Protein AF-A0A0G1T488-F1 (afdb_monomer_lite)

Radius of gyration: 30.52 Å; chains: 1; bounding box: 41×67×89 Å

pLDDT: mean 87.4, std 18.14, range [39.5, 98.81]

Secondary structure (DSSP, 8-state):
-HHHHHHHHHHHHHHHHHIIIIIHHHHH---------PPPP----PPP-BPP----SS--SEEEEEE-SSSSHHHHHHHHHHHHTS---TT-EEEEEEEETTEEPPHHHHHHHH-GGGGGS-HHHHEEEEEEEEEEEETTEEEEEEEEEEPTT--HHHHHHHHHHHGGG--GGGG-SS---PBPPPEEEEETTEEEEEEEBSSTT-EEEEEEETTEEEEESSHHHHHHHHHHTT-

Sequence (235 aa):
TAILIIGAIAFIGVVGSLAYFVIFPALFGQKKGAVTEQPPANEVSTPAPAAHQSYLVTPPAAEAQVNLSDKNYPTIAIALQNEAFNQLADGQFKEIKISDASGQVPFPDYLIGVIPAATALSVSNWFENDFTALLYYDSKGVWPIYVAKLKAGVSSESVLGGFGEIEPVLELGNMYLLPPGTFSGFKDGKVGSYQTRYSVGTQSGASFNYGIVGDYFVVSTNYDALKSVLPLLGL

Organism: NCBI:txid1618655

Structure (mmCIF, N/CA/C/O backbone):
data_AF-A0A0G1T488-F1
#
_entry.id   AF-A0A0G1T488-F1
#
loop_
_atom_site.group_PDB
_atom_site.id
_atom_site.type_symbol
_atom_site.label_atom_id
_atom_site.label_alt_id
_atom_site.label_comp_id
_atom_site.label_asym_id
_atom_site.label_entity_id
_atom_site.label_seq_id
_atom_site.pdbx_PDB_ins_code
_atom_site.Cartn_x
_atom_site.Cartn_y
_atom_site.Cartn_z
_atom_site.occupancy
_atom_site.B_iso_or_equiv
_atom_site.auth_seq_id
_atom_site.auth_comp_id
_atom_site.auth_asym_id
_atom_site.auth_atom_id
_atom_site.pdbx_PDB_model_num
ATOM 1 N N . THR A 1 1 ? 17.428 50.427 69.987 1.00 55.78 1 THR A N 1
ATOM 2 C CA . THR A 1 1 ? 16.539 49.519 70.750 1.00 55.78 1 THR A CA 1
ATOM 3 C C . THR A 1 1 ? 15.691 48.604 69.866 1.00 55.78 1 THR A C 1
ATOM 5 O O . THR A 1 1 ? 15.500 47.461 70.247 1.00 55.78 1 THR A O 1
ATOM 8 N N . ALA A 1 2 ? 15.253 49.018 68.666 1.00 50.03 2 ALA A N 1
ATOM 9 C CA . ALA A 1 2 ? 14.423 48.175 67.783 1.00 50.03 2 ALA A CA 1
ATOM 10 C C . ALA A 1 2 ? 15.146 46.969 67.126 1.00 50.03 2 ALA A C 1
ATOM 12 O O . ALA A 1 2 ? 14.527 45.935 66.906 1.00 50.03 2 ALA A O 1
ATOM 13 N N . ILE A 1 3 ? 16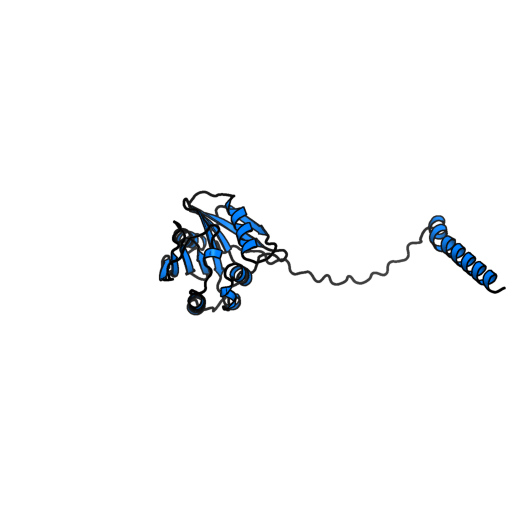.457 47.053 66.864 1.00 49.78 3 ILE A N 1
ATOM 14 C CA . ILE A 1 3 ? 17.205 45.993 66.149 1.00 49.78 3 ILE A CA 1
ATOM 15 C C . ILE A 1 3 ? 17.476 44.754 67.033 1.00 49.78 3 ILE A C 1
ATOM 17 O O . ILE A 1 3 ? 17.485 43.632 66.536 1.00 49.78 3 ILE A O 1
ATOM 21 N N . LEU A 1 4 ? 17.607 44.923 68.354 1.00 47.44 4 LEU A N 1
ATOM 22 C CA . LEU A 1 4 ? 17.841 43.808 69.288 1.00 47.44 4 LEU A CA 1
ATOM 23 C C . LEU A 1 4 ? 16.586 42.950 69.534 1.00 47.44 4 LEU A C 1
ATOM 25 O O . LEU A 1 4 ? 16.701 41.756 69.790 1.00 47.44 4 LEU A O 1
ATOM 29 N N . ILE A 1 5 ? 15.388 43.532 69.408 1.00 50.56 5 ILE A N 1
ATOM 30 C CA . ILE A 1 5 ? 14.117 42.828 69.651 1.00 50.56 5 ILE A CA 1
ATOM 31 C C . ILE A 1 5 ? 13.759 41.923 68.462 1.00 50.56 5 ILE A C 1
ATOM 33 O O . ILE A 1 5 ? 13.321 40.792 68.657 1.00 50.56 5 ILE A O 1
ATOM 37 N N . ILE A 1 6 ? 14.024 42.371 67.231 1.00 53.47 6 ILE A N 1
ATOM 38 C CA . ILE A 1 6 ? 13.776 41.576 66.017 1.00 53.47 6 ILE A CA 1
ATOM 39 C C . ILE A 1 6 ? 14.737 40.377 65.946 1.00 53.47 6 ILE A C 1
ATOM 41 O O . ILE A 1 6 ? 14.316 39.271 65.611 1.00 53.47 6 ILE A O 1
ATOM 45 N N . GLY A 1 7 ? 16.002 40.563 66.347 1.00 46.22 7 GLY A N 1
ATOM 46 C CA . GLY A 1 7 ? 16.985 39.476 66.416 1.00 46.22 7 GLY A CA 1
ATOM 47 C C . GLY A 1 7 ? 16.615 38.379 67.422 1.00 46.22 7 GLY A C 1
ATOM 48 O O . GLY A 1 7 ? 16.759 37.196 67.122 1.00 46.22 7 GLY A O 1
ATOM 49 N N . ALA A 1 8 ? 16.070 38.750 68.586 1.00 51.78 8 ALA A N 1
ATOM 50 C CA . ALA A 1 8 ? 15.644 37.786 69.602 1.00 51.78 8 ALA A CA 1
ATOM 51 C C . ALA A 1 8 ? 14.408 36.970 69.170 1.00 51.78 8 ALA A C 1
ATOM 53 O O . ALA A 1 8 ? 14.352 35.765 69.409 1.00 51.78 8 ALA A O 1
ATOM 54 N N . ILE A 1 9 ? 13.445 37.595 68.480 1.00 55.47 9 ILE A N 1
ATOM 55 C CA . ILE A 1 9 ? 12.236 36.912 67.984 1.00 55.47 9 ILE A CA 1
ATOM 56 C C . ILE A 1 9 ? 12.583 35.942 66.844 1.00 55.47 9 ILE A C 1
ATOM 58 O O . ILE A 1 9 ? 12.081 34.816 66.820 1.00 55.47 9 ILE A O 1
ATOM 62 N N . ALA A 1 10 ? 13.494 36.329 65.946 1.00 55.38 10 ALA A N 1
ATOM 63 C CA . ALA A 1 10 ? 13.967 35.452 64.877 1.00 55.38 10 ALA A CA 1
ATOM 64 C C . ALA A 1 10 ? 14.724 34.226 65.424 1.00 55.38 10 ALA A C 1
ATOM 66 O O . ALA A 1 10 ? 14.518 33.111 64.947 1.00 55.38 10 ALA A O 1
ATOM 67 N N . PHE A 1 11 ? 15.543 34.401 66.468 1.00 56.44 11 PHE A N 1
ATOM 68 C CA . PHE A 1 11 ? 16.289 33.296 67.078 1.00 56.44 11 PHE A CA 1
ATOM 69 C C . PHE A 1 11 ? 15.373 32.285 67.793 1.00 56.44 11 PHE A C 1
ATOM 71 O O . PHE A 1 11 ? 15.551 31.078 67.636 1.00 56.44 11 PHE A O 1
ATOM 78 N N . ILE A 1 12 ? 14.336 32.750 68.503 1.00 58.38 12 ILE A N 1
ATOM 79 C CA . ILE A 1 12 ? 13.353 31.868 69.161 1.00 58.38 12 ILE A CA 1
ATOM 80 C C . ILE A 1 12 ? 12.520 31.091 68.127 1.00 58.38 12 ILE A C 1
ATOM 82 O O . ILE A 1 12 ? 12.270 29.899 68.316 1.00 58.38 12 ILE A O 1
ATOM 86 N N . GLY A 1 13 ? 12.143 31.720 67.008 1.00 55.34 13 GLY A N 1
ATOM 87 C CA . GLY A 1 13 ? 11.410 31.051 65.927 1.00 55.34 13 GLY A CA 1
ATOM 88 C C . GLY A 1 13 ? 12.212 29.926 65.260 1.00 55.34 13 GLY A C 1
ATOM 89 O O . GLY A 1 13 ? 11.686 28.834 65.036 1.00 55.34 13 GLY A O 1
ATOM 90 N N . VAL A 1 14 ? 13.507 30.151 65.013 1.00 57.00 14 VAL A N 1
ATOM 91 C CA . VAL A 1 14 ? 14.387 29.143 64.397 1.00 57.00 14 VAL A CA 1
ATOM 92 C C . VAL A 1 14 ? 14.645 27.970 65.350 1.00 57.00 14 VAL A C 1
ATOM 94 O O . VAL A 1 14 ? 14.512 26.817 64.936 1.00 57.00 14 VAL A O 1
ATOM 97 N N . VAL A 1 15 ? 14.911 28.229 66.636 1.00 58.12 15 VAL A N 1
ATOM 98 C CA . VAL A 1 15 ? 15.133 27.164 67.636 1.00 58.12 15 VAL A CA 1
ATOM 99 C C . VAL A 1 15 ? 13.851 26.358 67.899 1.00 58.12 15 VAL A C 1
ATOM 101 O O . VAL A 1 15 ? 13.909 25.132 68.003 1.00 58.12 15 VAL A O 1
ATOM 104 N N . GLY A 1 16 ? 12.681 27.010 67.919 1.00 57.06 16 GLY A N 1
ATOM 105 C CA . GLY A 1 16 ? 11.388 26.331 68.052 1.00 57.06 16 GLY A CA 1
ATOM 106 C C . GLY A 1 16 ? 11.067 25.409 66.870 1.00 57.06 16 GLY A C 1
ATOM 107 O O . GLY A 1 16 ? 10.592 24.289 67.068 1.00 57.06 16 GLY A O 1
ATOM 108 N N . SER A 1 17 ? 11.381 25.840 65.644 1.00 56.91 17 SER A N 1
ATOM 109 C CA . SER A 1 17 ? 11.114 25.050 64.433 1.00 56.91 17 SER A CA 1
ATOM 110 C C . SER A 1 17 ? 11.983 23.786 64.335 1.00 56.91 17 SER A C 1
ATOM 112 O O . SER A 1 17 ? 11.465 22.708 64.040 1.00 56.91 17 SER A O 1
ATOM 114 N N . LEU A 1 18 ? 13.274 23.870 64.674 1.00 57.03 18 LEU A N 1
ATOM 115 C CA . LEU A 1 18 ? 14.179 22.712 64.684 1.00 57.03 18 LEU A CA 1
ATOM 116 C C . LEU A 1 18 ? 13.791 21.667 65.742 1.00 57.03 18 LEU A C 1
ATOM 118 O O . LEU A 1 18 ? 13.818 20.465 65.462 1.00 57.03 18 LEU A O 1
ATOM 122 N N . ALA A 1 19 ? 13.374 22.106 66.933 1.00 57.69 19 ALA A N 1
ATOM 123 C CA . ALA A 1 19 ? 12.899 21.196 67.973 1.00 57.69 19 ALA A CA 1
ATOM 124 C C . ALA A 1 19 ? 11.624 20.440 67.547 1.00 57.69 19 ALA A C 1
ATOM 126 O O . ALA A 1 19 ? 11.528 19.231 67.765 1.00 57.69 19 ALA A O 1
ATOM 127 N N . TYR A 1 20 ? 10.672 21.125 66.901 1.00 61.47 20 TYR A N 1
ATOM 128 C CA . TYR A 1 20 ? 9.387 20.539 66.507 1.00 61.47 20 TYR A CA 1
ATOM 129 C C . TYR A 1 20 ? 9.478 19.609 65.286 1.00 61.47 20 TYR A C 1
ATOM 131 O O . TYR A 1 20 ? 8.867 18.544 65.293 1.00 61.47 20 TYR A O 1
ATOM 139 N N . PHE A 1 21 ? 10.247 19.969 64.251 1.00 63.50 21 PHE A N 1
ATOM 140 C CA . PHE A 1 21 ? 10.259 19.214 62.988 1.00 63.50 21 PHE A CA 1
ATOM 141 C C . PHE A 1 21 ? 11.361 18.159 62.873 1.00 63.50 21 PHE A C 1
ATOM 143 O O . PHE A 1 21 ? 11.224 17.246 62.063 1.00 63.50 21 PHE A O 1
ATOM 150 N N . VAL A 1 22 ? 12.439 18.252 63.658 1.00 64.31 22 VAL A N 1
ATOM 151 C CA . VAL A 1 22 ? 13.581 17.326 63.536 1.00 64.31 22 VAL A CA 1
ATOM 152 C C . VAL A 1 22 ? 13.745 16.473 64.789 1.00 64.31 22 VAL A C 1
ATOM 154 O O . VAL A 1 22 ? 13.856 15.253 64.694 1.00 64.31 22 VAL A O 1
ATOM 157 N N . ILE A 1 23 ? 13.709 17.089 65.973 1.00 59.03 23 ILE A N 1
ATOM 158 C CA . ILE A 1 23 ? 13.971 16.382 67.236 1.00 59.03 23 ILE A CA 1
ATOM 159 C C . ILE A 1 23 ? 12.733 15.607 67.715 1.00 59.03 23 ILE A C 1
ATOM 161 O O . ILE A 1 23 ? 12.842 14.439 68.088 1.00 59.03 23 ILE A O 1
ATOM 165 N N . PHE A 1 24 ? 11.545 16.218 67.678 1.00 57.97 24 PHE A N 1
ATOM 166 C CA . PHE A 1 24 ? 10.313 15.581 68.158 1.00 57.97 24 PHE A CA 1
ATOM 167 C C . PHE A 1 24 ? 9.923 14.303 67.377 1.00 57.97 24 PHE A C 1
ATOM 169 O O . PHE A 1 24 ? 9.617 13.298 68.023 1.00 57.97 24 PHE A O 1
ATOM 176 N N . PRO A 1 25 ? 9.995 14.247 66.028 1.00 59.44 25 PRO A N 1
ATOM 177 C CA . PRO A 1 25 ? 9.687 13.019 65.289 1.00 59.44 25 PRO A CA 1
ATOM 178 C C . PRO A 1 25 ? 10.716 11.907 65.528 1.00 59.44 25 PRO A C 1
ATOM 180 O O . PRO A 1 25 ? 10.344 10.735 65.555 1.00 59.44 25 PRO A O 1
ATOM 183 N N . ALA A 1 26 ? 11.986 12.272 65.739 1.00 68.50 26 ALA A N 1
ATOM 184 C CA . ALA A 1 26 ? 13.076 11.331 65.977 1.00 68.50 26 ALA A CA 1
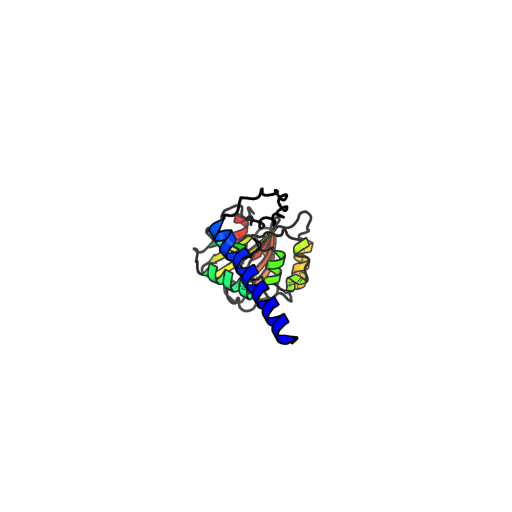ATOM 185 C C . ALA A 1 26 ? 13.028 10.687 67.376 1.00 68.50 26 ALA A C 1
ATOM 187 O O . ALA A 1 26 ? 13.439 9.539 67.524 1.00 68.50 26 ALA A O 1
ATOM 188 N N . LEU A 1 27 ? 12.509 11.394 68.390 1.00 59.72 27 LEU A N 1
ATOM 189 C CA . LEU A 1 27 ? 12.406 10.882 69.765 1.00 59.72 27 LEU A CA 1
ATOM 190 C C . LEU A 1 27 ? 11.069 10.204 70.086 1.00 59.72 27 LEU A C 1
ATOM 192 O O . LEU A 1 27 ? 11.046 9.317 70.938 1.00 59.72 27 LEU A O 1
ATOM 196 N N . PHE A 1 28 ? 9.962 10.601 69.444 1.00 65.19 28 PHE A N 1
ATOM 197 C CA . PHE A 1 28 ? 8.625 10.175 69.885 1.00 65.19 28 PHE A CA 1
ATOM 198 C C . PHE A 1 28 ? 7.855 9.265 68.929 1.00 65.19 28 PHE A C 1
ATOM 200 O O . PHE A 1 28 ? 6.846 8.714 69.361 1.00 65.19 28 PHE A O 1
ATOM 207 N N . GLY A 1 29 ? 8.328 9.037 67.697 1.00 57.41 29 GLY A N 1
ATOM 208 C CA . GLY A 1 29 ? 7.681 8.137 66.738 1.00 57.41 29 GLY A CA 1
ATOM 209 C C . GLY A 1 29 ? 6.283 8.613 66.311 1.00 57.41 29 GLY A C 1
ATOM 210 O O . GLY A 1 29 ? 5.403 8.913 67.115 1.00 57.41 29 GLY A O 1
ATOM 211 N N . GLN A 1 30 ? 6.030 8.694 65.008 1.00 54.75 30 GLN A N 1
ATOM 212 C CA . GLN A 1 30 ? 4.705 9.092 64.530 1.00 54.75 30 GLN A CA 1
ATOM 213 C C . GLN A 1 30 ? 3.683 7.988 64.848 1.00 54.75 30 GLN A C 1
ATOM 215 O O . GLN A 1 30 ? 3.734 6.895 64.282 1.00 54.75 30 GLN A O 1
ATOM 220 N N . LYS A 1 31 ? 2.736 8.265 65.755 1.00 51.91 31 LYS A N 1
ATOM 221 C CA . LYS A 1 31 ? 1.532 7.439 65.913 1.00 51.91 31 LYS A CA 1
ATOM 222 C C . LYS A 1 31 ? 0.789 7.437 64.575 1.00 51.91 31 LYS A C 1
ATOM 224 O O . LYS A 1 31 ? 0.370 8.496 64.118 1.00 51.91 31 LYS A O 1
ATOM 229 N N . LYS A 1 32 ? 0.636 6.256 63.964 1.00 46.78 32 LYS A N 1
ATOM 230 C CA . LYS A 1 32 ? -0.189 6.025 62.766 1.00 46.78 32 LYS A CA 1
ATOM 231 C C . LYS A 1 32 ? -1.576 6.645 62.971 1.00 46.78 32 LYS A C 1
ATOM 233 O O . LYS A 1 32 ? -2.387 6.109 63.723 1.00 46.78 32 LYS A O 1
ATOM 238 N N . GLY A 1 33 ? -1.824 7.776 62.316 1.00 43.00 33 GLY A N 1
ATOM 239 C CA . GLY A 1 33 ? -3.162 8.331 62.154 1.00 43.00 33 GLY A CA 1
ATOM 240 C C . GLY A 1 33 ? -3.963 7.464 61.185 1.00 43.00 33 GLY A C 1
ATOM 241 O O . GLY A 1 33 ? -3.410 6.943 60.216 1.00 43.00 33 GLY A O 1
ATOM 242 N N . ALA A 1 34 ? -5.246 7.270 61.481 1.00 41.41 34 ALA A N 1
ATOM 243 C CA . ALA A 1 34 ? -6.173 6.535 60.633 1.00 41.41 34 ALA A CA 1
ATOM 244 C C . ALA A 1 34 ? -6.284 7.207 59.254 1.00 41.41 34 ALA A C 1
ATOM 246 O O . ALA A 1 34 ? -6.540 8.406 59.158 1.00 41.41 34 ALA A O 1
ATOM 247 N N . VAL A 1 35 ? -6.069 6.420 58.202 1.00 41.25 35 VAL A N 1
ATOM 248 C CA . VAL A 1 35 ? -6.219 6.833 56.806 1.00 41.25 35 VAL A CA 1
ATOM 249 C C . VAL A 1 35 ? -7.715 6.918 56.517 1.00 41.25 35 VAL A C 1
ATOM 251 O O . VAL A 1 35 ? -8.409 5.907 56.570 1.00 41.25 35 VAL A O 1
ATOM 254 N N . THR A 1 36 ? -8.230 8.113 56.239 1.00 39.50 36 THR A N 1
ATOM 255 C CA . THR A 1 36 ? -9.544 8.263 55.608 1.00 39.50 36 THR A CA 1
ATOM 256 C C . THR A 1 36 ? -9.414 7.864 54.146 1.00 39.50 36 THR A C 1
ATOM 258 O O . THR A 1 36 ? -8.675 8.496 53.392 1.00 39.50 36 THR A O 1
ATOM 261 N N . GLU A 1 37 ? -10.100 6.788 53.783 1.00 40.38 37 GLU A N 1
ATOM 262 C CA . GLU A 1 37 ? -10.170 6.223 52.441 1.00 40.38 37 GLU A CA 1
ATOM 263 C C . GLU A 1 37 ? -10.853 7.233 51.504 1.00 40.38 37 GLU A C 1
ATOM 265 O O . GLU A 1 37 ? -12.056 7.483 51.584 1.00 40.38 37 GLU A O 1
ATOM 270 N N . GLN A 1 38 ? -10.059 7.894 50.663 1.00 42.62 38 GLN A N 1
ATOM 271 C CA . GLN A 1 38 ? -10.575 8.692 49.558 1.00 42.62 38 GLN A CA 1
ATOM 272 C C . GLN A 1 38 ? -11.139 7.711 48.515 1.00 42.62 38 GLN A C 1
ATOM 274 O O . GLN A 1 38 ? -10.427 6.766 48.166 1.00 42.62 38 GLN A O 1
ATOM 279 N N . PRO A 1 39 ? -12.379 7.892 48.016 1.00 44.88 39 PRO A N 1
ATOM 280 C CA . PRO A 1 39 ? -12.897 7.053 46.942 1.00 44.88 39 PRO A CA 1
ATOM 281 C C . PRO A 1 39 ? -11.905 7.070 45.771 1.00 44.88 39 PRO A C 1
ATOM 283 O O . PRO A 1 39 ? -11.393 8.151 45.449 1.00 44.88 39 PRO A O 1
ATOM 286 N N . PRO A 1 40 ? -11.598 5.915 45.156 1.00 48.62 40 PRO A N 1
ATOM 287 C CA . PRO A 1 40 ? -10.659 5.866 44.049 1.00 48.62 40 PRO A CA 1
ATOM 288 C C . PRO A 1 40 ? -11.129 6.830 42.962 1.00 48.62 40 PRO A C 1
ATOM 290 O O . PRO A 1 40 ? -12.303 6.845 42.585 1.00 48.62 40 PRO A O 1
ATOM 293 N N . ALA A 1 41 ? -10.212 7.673 42.487 1.00 54.41 41 ALA A N 1
ATOM 294 C CA . ALA A 1 41 ? -10.436 8.409 41.258 1.00 54.41 41 ALA A CA 1
ATOM 295 C C . ALA A 1 41 ? -10.767 7.372 40.181 1.00 54.41 41 ALA A C 1
ATOM 297 O O . ALA A 1 41 ? -10.020 6.409 40.020 1.00 54.41 41 ALA A O 1
ATOM 298 N N . ASN A 1 42 ? -11.896 7.540 39.489 1.00 46.66 42 ASN A N 1
ATOM 299 C CA . ASN A 1 42 ? -12.203 6.736 38.314 1.00 46.66 42 ASN A CA 1
ATOM 300 C C . ASN A 1 42 ? -11.024 6.881 37.348 1.00 46.66 42 ASN A C 1
ATOM 302 O O . ASN A 1 42 ? -10.845 7.940 36.744 1.00 46.66 42 ASN A O 1
ATOM 306 N N . GLU A 1 43 ? -10.206 5.837 37.236 1.00 48.03 43 GLU A N 1
ATOM 307 C CA . GLU A 1 43 ? -9.252 5.709 36.150 1.00 48.03 43 GLU A CA 1
ATOM 308 C C . GLU A 1 43 ? -10.086 5.699 34.871 1.00 48.03 43 GLU A C 1
ATOM 310 O O . GLU A 1 43 ? -10.826 4.755 34.590 1.00 48.03 43 GLU A O 1
ATOM 315 N N . VAL A 1 44 ? -10.038 6.801 34.124 1.00 41.78 44 VAL A N 1
ATOM 316 C CA . VAL A 1 44 ? -10.502 6.806 32.743 1.00 41.78 44 VAL A CA 1
ATOM 317 C C . VAL A 1 44 ? -9.560 5.848 32.032 1.00 41.78 44 VAL A C 1
ATOM 319 O O . VAL A 1 44 ? -8.431 6.217 31.718 1.00 41.78 44 VAL A O 1
ATOM 322 N N . SER A 1 45 ? -9.986 4.598 31.856 1.00 40.22 45 SER A N 1
ATOM 323 C CA . SER A 1 45 ? -9.268 3.632 31.040 1.00 40.22 45 SER A CA 1
ATOM 324 C C . SER A 1 45 ? -9.095 4.266 29.667 1.00 40.22 45 SER A C 1
ATOM 326 O O . SER A 1 45 ? -10.077 4.448 28.940 1.00 40.22 45 SER A O 1
ATOM 328 N N . THR A 1 46 ? -7.871 4.658 29.322 1.00 50.31 46 THR A N 1
ATOM 329 C CA . THR A 1 46 ? -7.530 4.967 27.939 1.00 50.31 46 THR A CA 1
ATOM 330 C C . THR A 1 46 ? -7.971 3.764 27.105 1.00 50.31 46 THR A C 1
ATOM 332 O O . THR A 1 46 ? -7.672 2.631 27.498 1.00 50.31 46 THR A O 1
ATOM 335 N N . PRO A 1 47 ? -8.736 3.963 26.013 1.00 52.12 47 PRO A N 1
ATOM 336 C CA . PRO A 1 47 ? -9.114 2.863 25.140 1.00 52.12 47 PRO A CA 1
ATOM 337 C C . PRO A 1 47 ? -7.860 2.073 24.780 1.00 52.12 47 PRO A C 1
ATOM 339 O O . PRO A 1 47 ? -6.836 2.672 24.443 1.00 52.12 47 PRO A O 1
ATOM 342 N N . ALA A 1 48 ? -7.927 0.746 24.892 1.00 57.34 48 ALA A N 1
ATOM 343 C CA . ALA A 1 48 ? -6.843 -0.094 24.412 1.00 57.34 48 ALA A CA 1
ATOM 344 C C . ALA A 1 48 ? -6.565 0.277 22.941 1.00 57.34 48 ALA A C 1
ATOM 346 O O . ALA A 1 48 ? -7.529 0.445 22.183 1.00 57.34 48 ALA A O 1
ATOM 347 N N . PRO A 1 49 ? -5.290 0.433 22.545 1.00 61.62 49 PRO A N 1
ATOM 348 C CA . PRO A 1 49 ? -4.910 0.661 21.158 1.00 61.62 49 PRO A CA 1
ATOM 349 C C . PRO A 1 49 ? -5.663 -0.292 20.228 1.00 61.62 49 PRO A C 1
ATOM 351 O O . PRO A 1 49 ? -5.752 -1.488 20.520 1.00 61.62 49 PRO A O 1
ATOM 354 N N . ALA A 1 50 ? -6.222 0.222 19.130 1.00 71.81 50 ALA A N 1
ATOM 355 C CA . ALA A 1 50 ? -6.909 -0.626 18.163 1.00 71.81 50 ALA A CA 1
ATOM 356 C C . ALA A 1 50 ? -5.924 -1.684 17.638 1.00 71.81 50 ALA A C 1
ATOM 358 O O . ALA A 1 50 ? -4.867 -1.347 17.097 1.00 71.81 50 ALA A O 1
ATOM 359 N N . ALA A 1 51 ? -6.247 -2.959 17.859 1.00 86.56 51 ALA A N 1
ATOM 360 C CA . ALA A 1 51 ? -5.428 -4.076 17.412 1.00 86.56 51 ALA A CA 1
ATOM 361 C C . ALA A 1 51 ? -5.702 -4.357 15.932 1.00 86.56 51 ALA A C 1
ATOM 363 O O . ALA A 1 51 ? -6.860 -4.483 15.535 1.00 86.56 51 ALA A O 1
ATOM 364 N N . HIS A 1 52 ? -4.633 -4.476 15.149 1.00 95.44 52 HIS A N 1
ATOM 365 C CA . HIS A 1 52 ? -4.702 -4.819 13.735 1.00 95.44 52 HIS A CA 1
ATOM 366 C C . HIS A 1 52 ? -5.274 -6.228 13.513 1.00 95.44 52 HIS A C 1
ATOM 368 O O . HIS A 1 52 ? -4.889 -7.183 14.198 1.00 95.44 52 HIS A O 1
ATOM 374 N N . GLN A 1 53 ? -6.154 -6.352 12.525 1.00 95.69 53 GLN A N 1
ATOM 375 C CA . GLN A 1 53 ? -6.725 -7.589 12.019 1.00 95.69 53 GLN A CA 1
ATOM 376 C C . GLN A 1 53 ? -6.408 -7.724 10.531 1.00 95.69 53 GLN A C 1
ATOM 378 O O . GLN A 1 53 ? -6.890 -6.951 9.704 1.00 95.69 53 GLN A O 1
ATOM 383 N N . SER A 1 54 ? -5.632 -8.755 10.198 1.00 97.62 54 SER A N 1
ATOM 384 C CA . SER A 1 54 ? -5.300 -9.069 8.812 1.00 97.62 54 SER A CA 1
ATOM 385 C C . SER A 1 54 ? -6.560 -9.366 7.998 1.00 97.62 54 SER A C 1
ATOM 387 O O . SER A 1 54 ? -7.461 -10.082 8.445 1.00 97.62 54 SER A O 1
ATOM 389 N N . TYR A 1 55 ? -6.610 -8.835 6.780 1.00 98.31 55 TYR A N 1
ATOM 390 C CA . TYR A 1 55 ? -7.627 -9.173 5.787 1.00 98.31 55 TYR A CA 1
ATOM 391 C C . TYR A 1 55 ? -7.274 -10.415 4.970 1.00 98.31 55 TYR A C 1
ATOM 393 O O . TYR A 1 55 ? -8.085 -10.849 4.152 1.00 98.31 55 TYR A O 1
ATOM 401 N N . LEU A 1 56 ? -6.093 -10.999 5.183 1.00 98.25 56 LEU A N 1
ATOM 402 C CA . LEU A 1 56 ? -5.709 -12.237 4.527 1.00 98.25 56 LEU A CA 1
ATOM 403 C C . LEU A 1 56 ? -6.451 -13.427 5.150 1.00 98.25 56 LEU A C 1
ATOM 405 O O . LEU A 1 56 ? -6.444 -13.626 6.363 1.00 98.25 56 LEU A O 1
ATOM 409 N N . VAL A 1 57 ? -7.049 -14.269 4.309 1.00 97.75 57 VAL A N 1
ATOM 410 C CA . VAL A 1 57 ? -7.627 -15.561 4.721 1.00 97.75 57 VAL A CA 1
ATOM 411 C C . VAL A 1 57 ? -6.584 -16.679 4.727 1.00 97.75 57 VAL A C 1
ATOM 413 O O . VAL A 1 57 ? -6.793 -17.719 5.348 1.00 97.75 57 VAL A O 1
ATOM 416 N N . THR A 1 58 ? -5.457 -16.466 4.040 1.00 95.12 58 THR A N 1
ATOM 417 C CA . THR A 1 58 ? -4.285 -17.347 4.074 1.00 95.12 58 THR A CA 1
ATOM 418 C C . THR A 1 58 ? -3.112 -16.591 4.692 1.00 95.12 58 THR A C 1
ATOM 420 O O . THR A 1 58 ? -2.784 -15.515 4.190 1.00 95.12 58 THR A O 1
ATOM 423 N N . PRO A 1 59 ? -2.454 -17.130 5.735 1.00 94.62 59 PRO A N 1
ATOM 424 C CA . PRO A 1 59 ? -1.320 -16.461 6.358 1.00 94.62 59 PRO A CA 1
ATOM 425 C C . PRO A 1 59 ? -0.193 -16.153 5.355 1.00 94.62 59 PRO A C 1
ATOM 427 O O . PRO A 1 59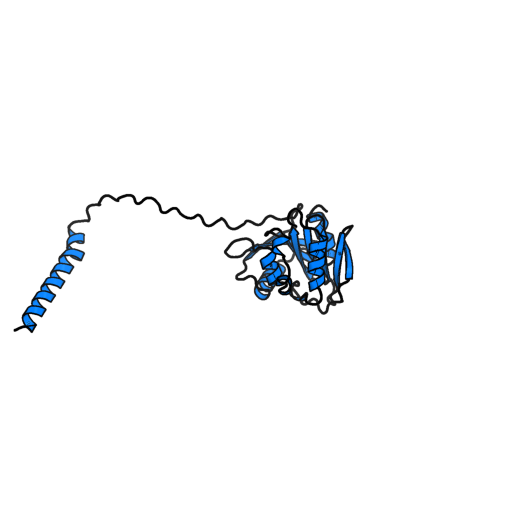 ? 0.096 -16.987 4.488 1.00 94.62 59 PRO A O 1
ATOM 430 N N . PRO A 1 60 ? 0.469 -14.989 5.476 1.00 97.19 60 PRO A N 1
ATOM 431 C CA . PRO A 1 60 ? 1.651 -14.667 4.685 1.00 97.19 60 PRO A CA 1
ATOM 432 C C . PRO A 1 60 ? 2.832 -15.562 5.094 1.00 97.19 60 PRO A C 1
ATOM 434 O O . PRO A 1 60 ? 2.794 -16.270 6.101 1.00 97.19 60 PRO A O 1
ATOM 437 N N . ALA A 1 61 ? 3.925 -15.515 4.330 1.00 97.88 61 ALA A N 1
ATOM 438 C CA . ALA A 1 61 ? 5.124 -16.290 4.658 1.00 97.88 61 ALA A CA 1
ATOM 439 C C . ALA A 1 61 ? 5.819 -15.782 5.936 1.00 97.88 61 ALA A C 1
ATOM 441 O O . ALA A 1 61 ? 6.512 -16.547 6.606 1.00 97.88 61 ALA A O 1
ATOM 442 N N . ALA A 1 62 ? 5.640 -14.501 6.266 1.00 98.00 62 ALA A N 1
ATOM 443 C CA . ALA A 1 62 ? 6.127 -13.888 7.493 1.00 98.00 62 ALA A CA 1
ATOM 444 C C . ALA A 1 62 ? 5.269 -12.678 7.892 1.00 98.00 62 ALA A C 1
ATOM 446 O O . ALA A 1 62 ? 4.557 -12.102 7.069 1.00 98.00 62 ALA A O 1
ATOM 447 N N . GLU A 1 63 ? 5.408 -12.254 9.145 1.00 98.06 63 GLU A N 1
ATOM 448 C CA . GLU A 1 63 ? 4.820 -11.027 9.679 1.00 98.06 63 GLU A CA 1
ATOM 449 C C . GLU A 1 63 ? 5.904 -10.192 10.369 1.00 98.06 63 GLU A C 1
ATOM 451 O O . GLU A 1 63 ? 6.832 -10.740 10.968 1.00 98.06 63 GLU A O 1
ATOM 456 N N . ALA A 1 64 ? 5.770 -8.871 10.322 1.00 97.50 64 ALA A N 1
ATOM 457 C CA . ALA A 1 64 ? 6.599 -7.933 11.070 1.00 97.50 64 ALA A CA 1
ATOM 458 C C . ALA A 1 64 ? 5.750 -6.780 11.615 1.00 97.50 64 ALA A C 1
ATOM 460 O O . ALA A 1 64 ? 4.648 -6.518 11.133 1.00 97.50 64 ALA A O 1
ATOM 461 N N . GLN A 1 65 ? 6.271 -6.076 12.618 1.00 96.50 65 GLN A N 1
ATOM 462 C CA . GLN A 1 65 ? 5.667 -4.849 13.127 1.00 96.50 65 GLN A CA 1
ATOM 463 C C . GLN A 1 65 ? 6.631 -3.685 12.940 1.00 96.50 65 GLN A C 1
ATOM 465 O O . GLN A 1 65 ? 7.795 -3.752 13.333 1.00 96.50 65 GLN A O 1
ATOM 470 N N . VAL A 1 66 ? 6.108 -2.601 12.385 1.00 96.94 66 VAL A N 1
ATOM 471 C CA . VAL A 1 66 ? 6.800 -1.333 12.214 1.00 96.94 66 VAL A CA 1
ATOM 472 C C . VAL A 1 66 ? 6.134 -0.299 13.109 1.00 96.94 66 VAL A C 1
ATOM 474 O O . VAL A 1 66 ? 4.932 -0.069 13.013 1.00 96.94 66 VAL A O 1
ATOM 477 N N . ASN A 1 67 ? 6.933 0.337 13.966 1.00 96.12 67 ASN A N 1
ATOM 478 C CA . ASN A 1 67 ? 6.484 1.425 14.828 1.00 96.12 67 ASN A CA 1
ATOM 479 C C . ASN A 1 67 ? 6.935 2.765 14.247 1.00 96.12 67 ASN A C 1
ATOM 481 O O . ASN A 1 67 ? 8.133 3.040 14.168 1.00 96.12 67 ASN A O 1
ATOM 485 N N . LEU A 1 68 ? 5.975 3.587 13.844 1.00 96.56 68 LEU A N 1
ATOM 486 C CA . LEU A 1 68 ? 6.197 4.896 13.260 1.00 96.56 68 LEU A CA 1
ATOM 487 C C . LEU A 1 68 ? 6.282 5.971 14.349 1.00 96.56 68 LEU A C 1
ATOM 489 O O . LEU A 1 68 ? 5.448 6.032 15.253 1.00 96.56 68 LEU A O 1
ATOM 493 N N . SER A 1 69 ? 7.281 6.849 14.243 1.00 94.31 69 SER A N 1
ATOM 494 C CA . SER A 1 69 ? 7.393 8.049 15.084 1.00 94.31 69 SER A CA 1
ATOM 495 C C . SER A 1 69 ? 6.446 9.166 14.644 1.00 94.31 69 SER A C 1
ATOM 497 O O . SER A 1 69 ? 6.041 9.990 15.459 1.00 94.31 69 SER A O 1
ATOM 499 N N . ASP A 1 70 ? 6.099 9.191 13.359 1.00 94.00 70 ASP A N 1
ATOM 500 C CA . ASP A 1 70 ? 5.094 10.052 12.749 1.00 94.00 70 ASP A CA 1
ATOM 501 C C . ASP A 1 70 ? 4.551 9.385 11.470 1.00 94.00 70 ASP A C 1
ATOM 503 O O . ASP A 1 70 ? 5.061 8.360 11.020 1.00 94.00 70 ASP A O 1
ATOM 507 N N . LYS A 1 71 ? 3.503 9.962 10.879 1.00 94.38 71 LYS A N 1
ATOM 508 C CA . LYS A 1 71 ? 2.802 9.392 9.717 1.00 94.38 71 LYS A CA 1
ATOM 509 C C . LYS A 1 71 ? 3.215 10.042 8.390 1.00 94.38 71 LYS A C 1
ATOM 511 O O . LYS A 1 71 ? 2.440 10.013 7.442 1.00 94.38 71 LYS A O 1
ATOM 516 N N . ASN A 1 72 ? 4.381 10.691 8.316 1.00 93.75 72 ASN A N 1
ATOM 517 C CA . ASN A 1 72 ? 4.834 11.306 7.065 1.00 93.75 72 ASN A CA 1
ATOM 518 C C . ASN A 1 72 ? 5.545 10.288 6.157 1.00 93.75 72 ASN A C 1
ATOM 520 O O . ASN A 1 72 ? 6.051 9.260 6.614 1.00 93.75 72 ASN A O 1
ATOM 524 N N . TYR A 1 73 ? 5.593 10.592 4.857 1.00 93.38 73 TYR A N 1
ATOM 525 C CA . TYR A 1 73 ? 6.225 9.725 3.866 1.00 93.38 73 TYR A CA 1
ATOM 526 C C . TYR A 1 73 ? 7.677 9.338 4.217 1.00 93.38 73 TYR A C 1
ATOM 528 O O . TYR A 1 73 ? 7.957 8.141 4.208 1.00 93.38 73 TYR A O 1
ATOM 536 N N . PRO A 1 74 ? 8.599 10.264 4.566 1.00 93.94 74 PRO A N 1
ATOM 537 C CA . PRO A 1 74 ? 9.973 9.892 4.909 1.00 93.94 74 PRO A CA 1
ATOM 538 C C . PRO A 1 74 ? 10.082 8.836 6.016 1.00 93.94 74 PRO A C 1
ATOM 540 O O . PRO A 1 74 ? 10.834 7.872 5.864 1.00 93.94 74 PRO A O 1
ATOM 543 N N . THR A 1 75 ? 9.315 8.977 7.100 1.00 95.44 75 THR A N 1
ATOM 544 C CA . THR A 1 75 ? 9.308 8.014 8.210 1.00 95.44 75 THR A CA 1
ATOM 545 C C . THR A 1 75 ? 8.770 6.659 7.764 1.00 95.44 75 THR A C 1
ATOM 547 O O . THR A 1 75 ? 9.391 5.630 8.034 1.00 95.44 75 THR A O 1
ATOM 550 N N . ILE A 1 76 ? 7.646 6.651 7.039 1.00 96.38 76 ILE A N 1
ATOM 551 C CA . ILE A 1 76 ? 7.039 5.426 6.504 1.00 96.38 76 ILE A CA 1
ATOM 552 C C . ILE A 1 76 ? 8.014 4.710 5.562 1.00 96.38 76 ILE A C 1
ATOM 554 O O . ILE A 1 76 ? 8.244 3.509 5.705 1.00 96.38 76 ILE A O 1
ATOM 558 N N . ALA A 1 77 ? 8.622 5.444 4.628 1.00 95.12 77 ALA A N 1
ATOM 559 C CA . ALA A 1 77 ? 9.537 4.901 3.633 1.00 95.12 77 ALA A CA 1
ATOM 560 C C . ALA A 1 77 ? 10.763 4.254 4.281 1.00 95.12 77 ALA A C 1
ATOM 562 O O . ALA A 1 77 ? 11.075 3.107 3.970 1.00 95.12 77 ALA A O 1
ATOM 563 N N . ILE A 1 78 ? 11.420 4.944 5.220 1.00 95.69 78 ILE A N 1
ATOM 564 C CA . ILE A 1 78 ? 12.587 4.408 5.937 1.00 95.69 78 ILE A CA 1
ATOM 565 C C . ILE A 1 78 ? 12.209 3.143 6.707 1.00 95.69 78 ILE A C 1
ATOM 567 O O . ILE A 1 78 ? 12.939 2.152 6.677 1.00 95.69 78 ILE A O 1
ATOM 571 N N . ALA A 1 79 ? 11.067 3.151 7.391 1.00 96.75 79 ALA A N 1
ATOM 572 C CA . ALA A 1 79 ? 10.663 2.022 8.207 1.00 96.75 79 ALA A CA 1
ATOM 573 C C . ALA A 1 79 ? 10.340 0.775 7.360 1.00 96.75 79 ALA A C 1
ATOM 575 O O . ALA A 1 79 ? 10.783 -0.325 7.693 1.00 96.75 79 ALA A O 1
ATOM 576 N N . LEU A 1 80 ? 9.656 0.948 6.222 1.00 97.50 80 LEU A N 1
ATOM 577 C CA . LEU A 1 80 ? 9.397 -0.142 5.278 1.00 97.50 80 LEU A CA 1
ATOM 578 C C . LEU A 1 80 ? 10.666 -0.608 4.548 1.00 97.50 80 LEU A C 1
ATOM 580 O O . LEU A 1 80 ? 10.844 -1.808 4.352 1.00 97.50 80 LEU A O 1
ATOM 584 N N . GLN A 1 81 ? 11.570 0.305 4.178 1.00 96.69 81 GLN A N 1
ATOM 585 C CA . GLN A 1 81 ? 12.870 -0.042 3.591 1.00 96.69 81 GLN A CA 1
ATOM 586 C C . GLN A 1 81 ? 13.716 -0.877 4.556 1.00 96.69 81 GLN A C 1
ATOM 588 O O . GLN A 1 81 ? 14.307 -1.873 4.142 1.00 96.69 81 GLN A O 1
ATOM 593 N N . ASN A 1 82 ? 13.736 -0.513 5.841 1.00 96.62 82 ASN A N 1
ATOM 594 C CA . ASN A 1 82 ? 14.447 -1.275 6.863 1.00 96.62 82 ASN A CA 1
ATOM 595 C C . ASN A 1 82 ? 13.920 -2.712 6.960 1.00 96.62 82 ASN A C 1
ATOM 597 O O . ASN A 1 82 ? 14.704 -3.659 6.991 1.00 96.62 82 ASN A O 1
ATOM 601 N N . GLU A 1 83 ? 12.598 -2.885 6.934 1.00 97.50 83 GLU A N 1
ATOM 602 C CA . GLU A 1 83 ? 11.982 -4.214 6.972 1.00 97.50 83 GLU A CA 1
ATOM 603 C C . GLU A 1 83 ? 12.168 -5.000 5.662 1.00 97.50 83 GLU A C 1
ATOM 605 O O . GLU A 1 83 ? 12.236 -6.234 5.661 1.00 97.50 83 GLU A O 1
ATOM 610 N N . ALA A 1 84 ? 12.321 -4.310 4.532 1.00 96.25 84 ALA A N 1
ATOM 611 C CA . ALA A 1 84 ? 12.601 -4.942 3.249 1.00 96.25 84 ALA A CA 1
ATOM 612 C C . ALA A 1 84 ? 13.981 -5.624 3.196 1.00 96.25 84 ALA A C 1
ATOM 614 O O . ALA A 1 84 ? 14.156 -6.558 2.412 1.00 96.25 84 ALA A O 1
ATOM 615 N N . PHE A 1 85 ? 14.947 -5.244 4.047 1.00 94.00 85 PHE A N 1
ATOM 616 C CA . PHE A 1 85 ? 16.234 -5.953 4.149 1.00 94.00 85 PHE A CA 1
ATOM 617 C C . PHE A 1 85 ? 16.107 -7.364 4.735 1.00 94.00 85 PHE A C 1
ATOM 619 O O . PHE A 1 85 ? 16.952 -8.216 4.456 1.00 94.00 85 PHE A O 1
ATOM 626 N N . ASN A 1 86 ? 15.037 -7.645 5.481 1.00 94.31 86 ASN A N 1
ATOM 627 C CA . ASN A 1 86 ? 14.706 -8.988 5.951 1.00 94.31 86 ASN A CA 1
ATOM 628 C C . ASN A 1 86 ? 14.078 -9.786 4.790 1.00 94.31 86 ASN A C 1
ATOM 630 O O . ASN A 1 86 ? 12.868 -10.004 4.754 1.00 94.31 86 ASN A O 1
ATOM 634 N N . GLN A 1 87 ? 14.889 -10.140 3.793 1.00 93.81 87 GLN A N 1
ATOM 635 C CA . GLN A 1 87 ? 14.454 -10.743 2.528 1.00 93.81 87 GLN A CA 1
ATOM 636 C C . GLN A 1 87 ? 13.667 -12.051 2.714 1.00 93.81 87 GLN A C 1
ATOM 638 O O . GLN A 1 87 ? 13.977 -12.858 3.591 1.00 93.81 87 GLN A O 1
ATOM 643 N N . LEU A 1 88 ? 12.682 -12.265 1.840 1.00 97.25 88 LEU A N 1
ATOM 644 C CA . LEU A 1 88 ? 11.989 -13.541 1.652 1.00 97.25 88 LEU A CA 1
ATOM 645 C C . LEU A 1 88 ? 12.335 -14.130 0.280 1.00 97.25 88 LEU A C 1
ATOM 647 O O . LEU A 1 88 ? 12.994 -13.482 -0.531 1.00 97.25 88 LEU A O 1
ATOM 651 N N . ALA A 1 89 ? 11.901 -15.363 0.021 1.00 97.62 89 ALA A N 1
ATOM 652 C CA . ALA A 1 89 ? 12.045 -15.947 -1.306 1.00 97.62 89 ALA A CA 1
ATOM 653 C C . ALA A 1 89 ? 11.093 -15.282 -2.316 1.00 97.62 89 ALA A C 1
ATOM 655 O O . ALA A 1 89 ? 10.038 -14.758 -1.951 1.00 97.62 89 ALA A O 1
ATOM 656 N N . ASP A 1 90 ? 11.448 -15.363 -3.598 1.00 97.62 90 ASP A N 1
ATOM 657 C CA . ASP A 1 90 ? 10.609 -14.908 -4.705 1.00 97.62 90 ASP A CA 1
ATOM 658 C C . ASP A 1 90 ? 9.185 -15.480 -4.628 1.00 97.62 90 ASP A C 1
ATOM 660 O O . ASP A 1 90 ? 8.974 -16.671 -4.384 1.00 97.62 90 ASP A O 1
ATOM 664 N N . GLY A 1 91 ? 8.200 -14.622 -4.882 1.00 97.19 91 GLY A N 1
ATOM 665 C CA . GLY A 1 91 ? 6.782 -14.961 -4.851 1.00 97.19 91 GLY A CA 1
ATOM 666 C C . GLY A 1 91 ? 6.152 -14.920 -3.459 1.00 97.19 91 GLY A C 1
ATOM 667 O O . GLY A 1 91 ? 4.964 -15.214 -3.335 1.00 97.19 91 GLY A O 1
ATOM 668 N N . GLN A 1 92 ? 6.907 -14.577 -2.411 1.00 98.25 92 GLN A N 1
ATOM 669 C CA . GLN A 1 92 ? 6.399 -14.555 -1.041 1.00 98.25 92 GLN A CA 1
ATOM 670 C C . GLN A 1 92 ? 5.934 -13.168 -0.597 1.00 98.25 92 GLN A C 1
ATOM 672 O O . GLN A 1 92 ? 6.422 -12.132 -1.053 1.00 98.25 92 GLN A O 1
ATOM 677 N N . PHE A 1 93 ? 5.002 -13.178 0.356 1.00 98.69 93 PHE A N 1
ATOM 678 C CA . PHE A 1 93 ? 4.493 -11.992 1.031 1.00 98.69 93 PHE A CA 1
ATOM 679 C C . PHE A 1 93 ? 4.948 -11.958 2.483 1.00 98.69 93 PHE A C 1
ATOM 681 O O . PHE A 1 93 ? 4.926 -12.982 3.172 1.00 98.69 93 PHE A O 1
ATOM 688 N N . LYS A 1 94 ? 5.273 -10.756 2.951 1.00 98.75 94 LYS A N 1
ATOM 689 C CA . LYS A 1 94 ? 5.373 -10.418 4.367 1.00 98.75 94 LYS A CA 1
ATOM 690 C C . LYS A 1 94 ? 4.284 -9.419 4.724 1.00 98.75 94 LYS A C 1
ATOM 692 O O . LYS A 1 94 ? 4.194 -8.391 4.058 1.00 98.75 94 LYS A O 1
ATOM 697 N N . GLU A 1 95 ? 3.502 -9.682 5.762 1.00 98.75 95 GLU A N 1
ATOM 698 C CA . GLU A 1 95 ? 2.562 -8.688 6.291 1.00 98.75 95 GLU A CA 1
ATOM 699 C C . GLU A 1 95 ? 3.239 -7.768 7.302 1.00 98.75 95 GLU A C 1
ATOM 701 O O . GLU A 1 95 ? 3.992 -8.212 8.170 1.00 98.75 95 GLU A O 1
ATOM 706 N N . ILE A 1 96 ? 2.980 -6.469 7.169 1.00 98.44 96 ILE A N 1
ATOM 707 C CA . ILE A 1 96 ? 3.551 -5.421 8.003 1.00 98.44 96 ILE A CA 1
ATOM 708 C C . ILE A 1 96 ? 2.437 -4.788 8.828 1.00 98.44 96 ILE A C 1
ATOM 710 O O . ILE A 1 96 ? 1.555 -4.116 8.297 1.00 98.44 96 ILE A O 1
ATOM 714 N N . LYS A 1 97 ? 2.515 -4.945 10.146 1.00 97.88 97 LYS A N 1
ATOM 715 C CA . LYS A 1 97 ? 1.650 -4.246 11.100 1.00 97.88 97 LYS A CA 1
ATOM 716 C C . LYS A 1 97 ? 2.224 -2.853 11.310 1.00 97.88 97 LYS A C 1
ATOM 718 O O . LYS A 1 97 ? 3.339 -2.725 11.816 1.00 97.88 97 LYS A O 1
ATOM 723 N N . ILE A 1 98 ? 1.503 -1.825 10.876 1.00 97.56 98 ILE A N 1
ATOM 724 C CA . ILE A 1 98 ? 1.976 -0.438 10.891 1.00 97.56 98 ILE A CA 1
ATOM 725 C C . ILE A 1 98 ? 1.325 0.275 12.069 1.00 97.56 98 ILE A C 1
ATOM 727 O O . ILE A 1 98 ? 0.159 0.658 12.007 1.00 97.56 98 ILE A O 1
ATOM 731 N N . SER A 1 99 ? 2.084 0.468 13.141 1.00 96.44 99 SER A N 1
ATOM 732 C CA . SER A 1 99 ? 1.596 1.063 14.384 1.00 96.44 99 SER A CA 1
ATOM 733 C C . SER A 1 99 ? 2.324 2.351 14.753 1.00 96.44 99 SER A C 1
ATOM 735 O O . SER A 1 99 ? 3.447 2.588 14.328 1.00 96.44 99 SER A O 1
ATOM 737 N N . ASP A 1 100 ? 1.695 3.179 15.579 1.00 94.50 100 ASP A N 1
ATOM 738 C CA . ASP A 1 100 ? 2.303 4.298 16.296 1.00 94.50 100 ASP A CA 1
ATOM 739 C C . ASP A 1 100 ? 2.071 4.140 17.815 1.00 94.50 100 ASP A C 1
ATOM 741 O O . ASP A 1 100 ? 1.644 3.083 18.290 1.00 94.50 100 ASP A O 1
ATOM 745 N N . ALA A 1 101 ? 2.357 5.179 18.605 1.00 91.62 101 ALA A N 1
ATOM 746 C CA . ALA A 1 101 ? 2.155 5.159 20.059 1.00 91.62 101 ALA A CA 1
ATOM 747 C C . ALA A 1 101 ? 0.693 4.898 20.498 1.00 91.62 101 ALA A C 1
ATOM 749 O O . ALA A 1 101 ? 0.456 4.543 21.652 1.00 91.62 101 ALA A O 1
ATOM 750 N N . SER A 1 102 ? -0.275 5.071 19.595 1.00 90.06 102 SER A N 1
ATOM 751 C CA . SER A 1 102 ? -1.715 4.896 19.813 1.00 90.06 102 SER A CA 1
ATOM 752 C C . SER A 1 102 ? -2.250 3.554 19.298 1.00 90.06 102 SER A C 1
ATOM 754 O O . SER A 1 102 ? -3.434 3.272 19.492 1.00 90.06 102 SER A O 1
ATOM 756 N N . GLY A 1 103 ? -1.420 2.722 18.657 1.00 92.25 103 GLY A N 1
ATOM 757 C CA . GLY A 1 103 ? -1.824 1.442 18.061 1.00 92.25 103 GLY A CA 1
ATOM 758 C C . GLY A 1 103 ? -1.684 1.407 16.548 1.00 92.25 103 GLY A C 1
ATOM 759 O O . GLY A 1 103 ? -0.865 2.128 15.988 1.00 92.25 103 GLY A O 1
ATOM 760 N N . GLN A 1 104 ? -2.460 0.546 15.884 1.00 95.44 104 GLN A N 1
ATOM 761 C CA . GLN A 1 104 ? -2.485 0.477 14.422 1.00 95.44 104 GLN A CA 1
ATOM 762 C C . GLN A 1 104 ? -2.813 1.855 13.832 1.00 95.44 104 GLN A C 1
ATOM 764 O O . GLN A 1 104 ? -3.785 2.503 14.229 1.00 95.44 104 GLN A O 1
ATOM 769 N N . VAL A 1 105 ? -2.006 2.295 12.869 1.00 97.19 105 VAL A N 1
ATOM 770 C CA . VAL A 1 105 ? -2.237 3.553 12.161 1.00 97.19 105 VAL A CA 1
ATOM 771 C C . VAL A 1 105 ? -3.496 3.413 11.302 1.00 97.19 105 VAL A C 1
ATOM 773 O O . VAL A 1 105 ? -3.596 2.454 10.539 1.00 97.19 105 VAL A O 1
ATOM 776 N N . PRO A 1 106 ? -4.455 4.354 11.372 1.00 97.12 106 PRO A N 1
ATOM 777 C CA . PRO A 1 106 ? -5.623 4.316 10.505 1.00 97.12 106 PRO A CA 1
ATOM 778 C C . PRO A 1 106 ? -5.243 4.445 9.026 1.00 97.12 106 PRO A C 1
ATOM 780 O O . PRO A 1 106 ? -4.447 5.311 8.661 1.00 97.12 106 PRO A O 1
ATOM 783 N N . PHE A 1 107 ? -5.867 3.650 8.159 1.00 97.81 107 PHE A N 1
ATOM 784 C CA . PHE A 1 107 ? -5.643 3.676 6.716 1.00 97.81 107 PHE A CA 1
ATOM 785 C C . PHE A 1 107 ? -5.794 5.069 6.087 1.00 97.81 107 PHE A C 1
ATOM 787 O O . PHE A 1 107 ? -4.926 5.431 5.293 1.00 97.81 107 PHE A O 1
ATOM 794 N N . PRO A 1 108 ? -6.809 5.895 6.431 1.00 96.94 108 PRO A N 1
ATOM 795 C CA . PRO A 1 108 ? -6.901 7.249 5.887 1.00 96.94 108 PRO A CA 1
ATOM 796 C C . PRO A 1 108 ? -5.676 8.110 6.207 1.00 96.94 108 PRO A C 1
ATOM 798 O O . PRO A 1 108 ? -5.159 8.792 5.323 1.00 96.94 108 PRO A O 1
ATOM 801 N N . ASP A 1 109 ? -5.180 8.032 7.444 1.00 96.88 109 ASP A N 1
ATOM 802 C CA . ASP A 1 109 ? -3.997 8.780 7.869 1.00 96.88 109 ASP A CA 1
ATOM 803 C C . ASP A 1 109 ? -2.744 8.262 7.159 1.00 96.88 109 ASP A C 1
ATOM 805 O O . ASP A 1 109 ? -1.925 9.049 6.686 1.00 96.88 109 ASP A O 1
ATOM 809 N N . TYR A 1 110 ? -2.606 6.935 7.067 1.00 97.56 110 TYR A N 1
ATOM 810 C CA . TYR A 1 110 ? -1.499 6.291 6.372 1.00 97.56 110 TYR A CA 1
ATOM 811 C C . TYR A 1 110 ? -1.459 6.702 4.898 1.00 97.56 110 TYR A C 1
ATOM 813 O O . TYR A 1 110 ? -0.423 7.147 4.407 1.00 97.56 110 TYR A O 1
ATOM 821 N N . LEU A 1 111 ? -2.599 6.602 4.207 1.00 96.81 111 LEU A N 1
ATOM 822 C CA . LEU A 1 111 ? -2.719 6.920 2.790 1.00 96.81 111 LEU A CA 1
ATOM 823 C C . LEU A 1 111 ? -2.395 8.387 2.515 1.00 96.81 111 LEU A C 1
ATOM 825 O O . LEU A 1 111 ? -1.694 8.661 1.553 1.00 96.81 111 LEU A O 1
ATOM 829 N N . ILE A 1 112 ? -2.855 9.320 3.353 1.00 95.81 112 ILE A N 1
ATOM 830 C CA . ILE A 1 112 ? -2.487 10.742 3.250 1.00 95.81 112 ILE A CA 1
ATOM 831 C C . ILE A 1 112 ? -0.983 10.940 3.479 1.00 95.81 112 ILE A C 1
ATOM 833 O O . ILE A 1 112 ? -0.361 11.769 2.816 1.00 95.81 112 ILE A O 1
ATOM 837 N N . GLY A 1 113 ? -0.394 10.161 4.387 1.00 95.25 113 GLY A N 1
ATOM 838 C CA . GLY A 1 113 ? 1.039 10.157 4.656 1.00 95.25 113 GLY A CA 1
ATOM 839 C C . GLY A 1 113 ? 1.890 9.820 3.433 1.00 95.25 113 GLY A C 1
ATOM 840 O O . GLY A 1 113 ? 2.911 10.470 3.215 1.00 95.25 113 GLY A O 1
ATOM 841 N N . VAL A 1 114 ? 1.463 8.841 2.625 1.00 95.31 114 VAL A N 1
ATOM 842 C CA . VAL A 1 114 ? 2.181 8.394 1.413 1.00 95.31 114 VAL A CA 1
ATOM 843 C C . VAL A 1 114 ? 1.696 9.065 0.122 1.00 95.31 114 VAL A C 1
ATOM 845 O O . VAL A 1 114 ? 2.483 9.289 -0.792 1.00 95.31 114 VAL A O 1
ATOM 848 N N . ILE A 1 115 ? 0.424 9.450 0.042 1.00 94.38 115 ILE A N 1
ATOM 849 C CA . ILE A 1 115 ? -0.203 10.149 -1.085 1.00 94.38 115 ILE A CA 1
ATOM 850 C C . ILE A 1 115 ? -0.893 11.409 -0.539 1.00 94.38 115 ILE A C 1
ATOM 852 O O . ILE A 1 115 ? -2.100 11.396 -0.285 1.00 94.38 115 ILE A O 1
ATOM 856 N N . PRO A 1 116 ? -0.176 12.540 -0.406 1.00 94.31 116 PRO A N 1
ATOM 857 C CA . PRO A 1 116 ? -0.759 13.775 0.124 1.00 94.31 116 PRO A CA 1
ATOM 858 C C . PRO A 1 116 ? -1.984 14.274 -0.659 1.00 94.31 116 PRO A C 1
ATOM 860 O O . PRO A 1 116 ? -2.905 14.847 -0.076 1.00 94.31 116 PRO A O 1
ATOM 863 N N . ALA A 1 117 ? -2.055 14.000 -1.968 1.00 94.94 117 ALA A N 1
ATOM 864 C CA . ALA A 1 117 ? -3.214 14.318 -2.808 1.00 94.94 117 ALA A CA 1
ATOM 865 C C . ALA A 1 117 ? -4.518 13.630 -2.348 1.00 94.94 117 ALA A C 1
ATOM 867 O O . ALA A 1 117 ? -5.607 14.129 -2.628 1.00 94.94 117 ALA A O 1
ATOM 868 N N . ALA A 1 118 ? -4.432 12.533 -1.585 1.00 94.94 118 ALA A N 1
ATOM 869 C CA . ALA A 1 118 ? -5.594 11.859 -1.010 1.00 94.94 118 ALA A CA 1
ATOM 870 C C . ALA A 1 118 ? -6.328 12.711 0.044 1.00 94.94 118 ALA A C 1
ATOM 872 O O . ALA A 1 118 ? -7.463 12.396 0.387 1.00 94.94 118 ALA A O 1
ATOM 873 N N . THR A 1 119 ? -5.740 13.821 0.514 1.00 95.38 119 THR A N 1
ATOM 874 C CA . THR A 1 119 ? -6.438 14.813 1.358 1.00 95.38 119 THR A CA 1
ATOM 875 C C . THR A 1 119 ? -7.637 15.462 0.666 1.00 95.38 119 THR A C 1
ATOM 877 O O . THR A 1 119 ? -8.553 15.920 1.344 1.00 95.38 119 THR A O 1
ATOM 880 N N . ALA A 1 120 ? -7.662 15.480 -0.672 1.00 94.56 120 ALA A N 1
ATOM 881 C CA . ALA A 1 120 ? -8.812 15.939 -1.447 1.00 94.56 120 ALA A CA 1
ATOM 882 C C . ALA A 1 120 ? -9.968 14.918 -1.469 1.00 94.56 120 ALA A C 1
ATOM 884 O O . ALA A 1 120 ? -11.068 15.244 -1.912 1.00 94.56 120 ALA A O 1
ATOM 885 N N . LEU A 1 121 ? -9.732 13.687 -1.002 1.00 95.12 121 LEU A N 1
ATOM 886 C CA . LEU A 1 121 ? -10.697 12.595 -1.018 1.00 95.12 121 LEU A CA 1
ATOM 887 C C . LEU A 1 121 ? -11.360 12.406 0.348 1.00 95.12 121 LEU A C 1
ATOM 889 O O . LEU A 1 121 ? -10.792 12.675 1.404 1.00 95.12 121 LEU A O 1
ATOM 893 N N . SER A 1 122 ? -12.560 11.829 0.338 1.00 91.31 122 SER A N 1
ATOM 894 C CA . SER A 1 122 ? -13.271 11.417 1.554 1.00 91.31 122 SER A CA 1
ATOM 895 C C . SER A 1 122 ? -12.873 10.002 1.998 1.00 91.31 122 SER A C 1
ATOM 897 O O . SER A 1 122 ? -13.736 9.156 2.222 1.00 91.31 122 SER A O 1
ATOM 899 N N . VAL A 1 123 ? -11.568 9.730 2.123 1.00 95.50 123 VAL A N 1
ATOM 900 C CA . VAL A 1 123 ? -11.016 8.379 2.374 1.00 95.50 123 VAL A CA 1
ATOM 901 C C . VAL A 1 123 ? -11.650 7.714 3.603 1.00 95.50 123 VAL A C 1
ATOM 903 O O . VAL A 1 123 ? -12.052 6.553 3.551 1.00 95.50 123 VAL A O 1
ATOM 906 N N . SER A 1 124 ? -11.825 8.466 4.692 1.00 96.62 124 SER A N 1
ATOM 907 C CA . SER A 1 124 ? -12.436 7.971 5.933 1.00 96.62 124 SER A CA 1
ATOM 908 C C . SER A 1 124 ? -13.926 7.637 5.808 1.00 96.62 124 SER A C 1
ATOM 910 O O . SER A 1 124 ? -14.440 6.869 6.621 1.00 96.62 124 SER A O 1
ATOM 912 N N . ASN A 1 125 ? -14.633 8.163 4.804 1.00 97.00 125 ASN A N 1
ATOM 913 C CA . ASN A 1 125 ? -16.032 7.812 4.540 1.00 97.00 125 ASN A CA 1
ATOM 914 C C . ASN A 1 125 ? -16.155 6.516 3.732 1.00 97.00 125 ASN A C 1
ATOM 916 O O . ASN A 1 125 ? -17.205 5.881 3.767 1.00 97.00 125 ASN A O 1
ATOM 920 N N . TRP A 1 126 ? -15.099 6.124 3.018 1.00 97.94 126 TRP A N 1
ATOM 921 C CA . TRP A 1 126 ? -15.115 4.956 2.143 1.00 97.94 126 TRP A CA 1
ATOM 922 C C . TRP A 1 126 ? -14.591 3.693 2.804 1.00 97.94 126 TRP A C 1
ATOM 924 O O . TRP A 1 126 ? -15.120 2.616 2.540 1.00 97.94 126 TRP A O 1
ATOM 934 N N . PHE A 1 127 ? -13.579 3.818 3.658 1.00 98.25 127 PHE A N 1
ATOM 935 C CA . PHE A 1 127 ? -12.852 2.666 4.179 1.00 98.25 127 PHE A CA 1
ATOM 936 C C . PHE A 1 127 ? -12.982 2.516 5.687 1.00 98.25 127 PHE A C 1
ATOM 938 O O . PHE A 1 127 ? -13.179 3.492 6.420 1.00 98.25 127 PHE A O 1
ATOM 945 N N . GLU A 1 128 ? -12.862 1.271 6.137 1.00 97.88 128 GLU A N 1
ATOM 946 C CA . GLU A 1 128 ? -12.575 0.967 7.532 1.00 97.88 128 GLU A CA 1
ATOM 947 C C . GLU A 1 128 ? -11.222 1.567 7.947 1.00 97.88 128 GLU A C 1
ATOM 949 O O . GLU A 1 128 ? -10.371 1.878 7.112 1.00 97.88 128 GLU A O 1
ATOM 954 N N . ASN A 1 129 ? -11.029 1.766 9.253 1.00 97.06 129 ASN A N 1
ATOM 955 C CA . ASN A 1 129 ? -9.780 2.345 9.754 1.00 97.06 129 ASN A CA 1
ATOM 956 C C . ASN A 1 129 ? -8.600 1.377 9.630 1.00 97.06 129 ASN A C 1
ATOM 958 O O . ASN A 1 129 ? -7.473 1.832 9.480 1.00 97.06 129 ASN A O 1
ATOM 962 N N . ASP A 1 130 ? -8.833 0.074 9.742 1.00 97.69 130 ASP A N 1
ATOM 963 C CA . ASP A 1 130 ? -7.765 -0.917 9.637 1.00 97.69 130 ASP A CA 1
ATOM 964 C C . ASP A 1 130 ? -7.432 -1.230 8.169 1.00 97.69 130 ASP A C 1
ATOM 966 O O . ASP A 1 130 ? -8.229 -0.981 7.263 1.00 97.69 130 ASP A O 1
ATOM 970 N N . PHE A 1 131 ? -6.235 -1.756 7.929 1.00 98.50 131 PHE A N 1
ATOM 971 C CA . PHE A 1 131 ? -5.785 -2.199 6.615 1.00 98.50 131 PHE A CA 1
ATOM 972 C C . PHE A 1 131 ? -4.656 -3.212 6.742 1.00 98.50 131 PHE A C 1
ATOM 974 O O . PHE A 1 131 ? -3.872 -3.175 7.688 1.00 98.50 131 PHE A O 1
ATOM 981 N N . THR A 1 132 ? -4.529 -4.068 5.734 1.00 98.69 132 THR A N 1
ATOM 982 C CA . THR A 1 132 ? -3.392 -4.978 5.592 1.00 98.69 132 THR A CA 1
ATOM 983 C C . THR A 1 132 ? -2.351 -4.344 4.675 1.00 98.69 132 THR A C 1
ATOM 985 O O . THR A 1 132 ? -2.640 -4.021 3.520 1.00 98.69 132 THR A O 1
ATOM 988 N N . ALA A 1 133 ? -1.130 -4.175 5.181 1.00 98.75 133 ALA A N 1
ATOM 989 C CA . ALA A 1 133 ? 0.030 -3.767 4.396 1.00 98.75 133 ALA A CA 1
ATOM 990 C C . ALA A 1 133 ? 0.934 -4.975 4.147 1.00 98.75 133 ALA A C 1
ATOM 992 O O . ALA A 1 133 ? 1.239 -5.725 5.071 1.00 98.75 133 ALA A O 1
ATOM 993 N N . LEU A 1 134 ? 1.394 -5.154 2.912 1.00 98.81 134 LEU A N 1
ATOM 994 C CA . LEU A 1 134 ? 2.242 -6.277 2.524 1.00 98.81 134 LEU A CA 1
ATOM 995 C C . LEU A 1 134 ? 3.488 -5.793 1.792 1.00 98.81 134 LEU A C 1
ATOM 997 O O . LEU A 1 134 ? 3.447 -4.820 1.040 1.00 98.81 134 LEU A O 1
ATOM 1001 N N . LEU A 1 135 ? 4.570 -6.548 1.943 1.00 98.81 135 LEU A N 1
ATOM 1002 C CA . LEU A 1 135 ? 5.730 -6.511 1.063 1.00 98.81 135 LEU A CA 1
ATOM 1003 C C . LEU A 1 135 ? 5.758 -7.802 0.245 1.00 98.81 135 LEU A C 1
ATOM 1005 O O . LEU A 1 135 ? 5.837 -8.893 0.812 1.00 98.81 135 LEU A O 1
ATOM 1009 N N . TYR A 1 136 ? 5.691 -7.676 -1.078 1.00 98.75 136 TYR A N 1
ATOM 1010 C CA . TYR A 1 136 ? 5.872 -8.787 -2.010 1.00 98.75 136 TYR A CA 1
ATOM 1011 C C . TYR A 1 136 ? 7.308 -8.819 -2.528 1.00 98.75 136 TYR A C 1
ATOM 1013 O O . TYR A 1 136 ? 7.827 -7.787 -2.953 1.00 98.75 136 TYR A O 1
ATOM 1021 N N . TYR A 1 137 ? 7.931 -9.994 -2.510 1.00 98.56 137 TYR A N 1
ATOM 1022 C CA . TYR A 1 137 ? 9.324 -10.188 -2.907 1.00 98.56 137 TYR A CA 1
ATOM 1023 C C . TYR A 1 137 ? 9.390 -10.900 -4.256 1.00 98.56 137 TYR A C 1
ATOM 1025 O O . TYR A 1 137 ? 8.785 -11.955 -4.436 1.00 98.56 137 TYR A O 1
ATOM 1033 N N . ASP A 1 138 ? 10.139 -10.347 -5.205 1.00 97.44 138 ASP A N 1
ATOM 1034 C CA . ASP A 1 138 ? 10.511 -11.040 -6.436 1.00 97.44 138 ASP A CA 1
ATOM 1035 C C . ASP A 1 138 ? 11.944 -10.693 -6.868 1.00 97.44 138 ASP A C 1
ATOM 1037 O O . ASP A 1 138 ? 12.579 -9.777 -6.345 1.00 97.44 138 ASP A O 1
ATOM 1041 N N . SER A 1 139 ? 12.445 -11.399 -7.881 1.00 96.00 139 SER A N 1
ATOM 1042 C CA . SER A 1 139 ? 13.751 -11.139 -8.502 1.00 96.00 139 SER A CA 1
ATOM 1043 C C . SER A 1 139 ? 13.990 -9.705 -8.998 1.00 96.00 139 SER A C 1
ATOM 1045 O O . SER A 1 139 ? 15.130 -9.360 -9.313 1.00 96.00 139 SER A O 1
ATOM 1047 N N . LYS A 1 140 ? 12.953 -8.864 -9.115 1.00 96.06 140 LYS A N 1
ATOM 1048 C CA . LYS A 1 140 ? 13.052 -7.469 -9.570 1.00 96.06 140 LYS A CA 1
ATOM 1049 C C . LYS A 1 140 ? 13.016 -6.469 -8.413 1.00 96.06 140 LYS A C 1
ATOM 1051 O O . LYS A 1 140 ? 13.387 -5.315 -8.632 1.00 96.06 140 LYS A O 1
ATOM 1056 N N . GLY A 1 141 ? 12.596 -6.874 -7.215 1.00 96.25 141 GLY A N 1
ATOM 1057 C CA . GLY A 1 141 ? 12.602 -6.023 -6.032 1.00 96.25 141 GLY A CA 1
ATOM 1058 C C . GLY A 1 141 ? 11.581 -6.408 -4.965 1.00 96.25 141 GLY A C 1
ATOM 1059 O O . GLY A 1 141 ? 11.071 -7.524 -4.908 1.00 96.25 141 GLY A O 1
ATOM 1060 N N . VAL A 1 142 ? 11.301 -5.434 -4.097 1.00 98.25 142 VAL A N 1
ATOM 1061 C CA . VAL A 1 142 ? 10.313 -5.544 -3.022 1.00 98.25 142 VAL A CA 1
ATOM 1062 C C . VAL A 1 142 ? 9.223 -4.509 -3.257 1.00 98.25 142 VAL A C 1
ATOM 1064 O O . VAL A 1 142 ? 9.507 -3.319 -3.413 1.00 98.25 142 VAL A O 1
ATOM 1067 N N . TRP A 1 143 ? 7.981 -4.973 -3.283 1.00 98.44 143 TRP A N 1
ATOM 1068 C CA . TRP A 1 143 ? 6.845 -4.224 -3.803 1.00 98.44 143 TRP A CA 1
ATOM 1069 C C . TRP A 1 143 ? 5.778 -4.067 -2.720 1.00 98.44 143 TRP A C 1
ATOM 1071 O O . TRP A 1 143 ? 5.141 -5.059 -2.348 1.00 98.44 143 TRP A O 1
ATOM 1081 N N . PRO A 1 144 ? 5.577 -2.847 -2.190 1.00 98.62 144 PRO A N 1
ATOM 1082 C CA . PRO A 1 144 ? 4.495 -2.576 -1.257 1.00 98.62 144 PRO A CA 1
ATOM 1083 C C . PRO A 1 144 ? 3.109 -2.774 -1.875 1.00 98.62 144 PRO A C 1
ATOM 1085 O O . PRO A 1 144 ? 2.868 -2.425 -3.040 1.00 98.62 144 PRO A O 1
ATOM 1088 N N . ILE A 1 145 ? 2.197 -3.301 -1.062 1.00 98.69 145 ILE A N 1
ATOM 1089 C CA . ILE A 1 145 ? 0.777 -3.485 -1.366 1.00 98.69 145 ILE A CA 1
ATOM 1090 C C . ILE A 1 145 ? -0.032 -3.078 -0.143 1.00 98.69 145 ILE A C 1
ATOM 1092 O O . ILE A 1 145 ? 0.352 -3.376 0.987 1.00 98.69 145 ILE A O 1
ATOM 1096 N N . TYR A 1 146 ? -1.173 -2.446 -0.374 1.00 98.69 146 TYR A N 1
ATOM 1097 C CA . TYR A 1 146 ? -2.089 -2.022 0.674 1.00 98.69 146 TYR A CA 1
ATOM 1098 C C . TYR A 1 146 ? -3.497 -2.492 0.336 1.00 98.69 146 TYR A C 1
ATOM 1100 O O . TYR A 1 146 ? -3.965 -2.300 -0.786 1.00 98.69 146 TYR A O 1
ATOM 1108 N N . VAL A 1 147 ? -4.157 -3.109 1.309 1.00 98.81 147 VAL A N 1
ATOM 1109 C CA . VAL A 1 147 ? -5.510 -3.651 1.195 1.00 98.81 147 VAL A CA 1
ATOM 1110 C C . VAL A 1 147 ? -6.379 -2.976 2.247 1.00 98.81 147 VAL A C 1
ATOM 1112 O O . VAL A 1 147 ? -6.212 -3.221 3.440 1.00 98.81 147 VAL A O 1
ATOM 1115 N N . ALA A 1 148 ? -7.320 -2.148 1.805 1.00 98.62 148 ALA A N 1
ATOM 1116 C CA . ALA A 1 148 ? -8.288 -1.478 2.663 1.00 98.62 148 ALA A CA 1
ATOM 1117 C C . ALA A 1 148 ? -9.692 -2.017 2.397 1.00 98.62 148 ALA A C 1
ATOM 1119 O O . ALA A 1 148 ? -10.072 -2.229 1.246 1.00 98.62 148 ALA A O 1
ATOM 1120 N N . LYS A 1 149 ? -10.482 -2.232 3.448 1.00 98.38 149 LYS A N 1
ATOM 1121 C CA . LYS A 1 149 ? -11.850 -2.735 3.309 1.00 98.38 149 LYS A CA 1
ATOM 1122 C C . LYS A 1 149 ? -12.836 -1.584 3.146 1.00 98.38 149 LYS A C 1
ATOM 1124 O O . LYS A 1 149 ? -12.759 -0.594 3.873 1.00 98.38 149 LYS A O 1
ATOM 1129 N N . LEU A 1 150 ? -13.770 -1.722 2.210 1.00 98.31 150 LEU A N 1
ATOM 1130 C CA . LEU A 1 150 ? -14.854 -0.766 2.021 1.00 98.31 150 LEU A CA 1
ATOM 1131 C C . LEU A 1 150 ? -15.847 -0.865 3.182 1.00 98.31 150 LEU A C 1
ATOM 1133 O O . LEU A 1 150 ? -16.196 -1.957 3.634 1.00 98.31 150 LEU A O 1
ATOM 1137 N N . LYS A 1 151 ? -16.354 0.285 3.625 1.00 98.12 151 LYS A N 1
ATOM 1138 C CA . LYS A 1 151 ? -17.495 0.342 4.540 1.00 98.12 151 LYS A CA 1
ATOM 1139 C C . LYS A 1 151 ? -18.758 -0.162 3.852 1.00 98.12 151 LYS A C 1
ATOM 1141 O O . LYS A 1 151 ? -18.946 -0.006 2.643 1.00 98.12 151 LYS A O 1
ATOM 1146 N N . ALA A 1 152 ? -19.670 -0.716 4.646 1.00 96.94 152 ALA A N 1
ATOM 1147 C CA . ALA A 1 152 ? -20.954 -1.191 4.148 1.00 96.94 152 ALA A CA 1
ATOM 1148 C C . ALA A 1 152 ? -21.726 -0.074 3.416 1.00 96.94 152 ALA A C 1
ATOM 1150 O O . ALA A 1 152 ? -21.916 1.019 3.948 1.00 96.94 152 ALA A O 1
ATOM 1151 N N . GLY A 1 153 ? -22.194 -0.370 2.200 1.00 95.44 153 GLY A N 1
ATOM 1152 C CA . GLY A 1 153 ? -22.979 0.557 1.377 1.00 95.44 153 GLY A CA 1
ATOM 1153 C C . GLY A 1 153 ? -22.165 1.566 0.559 1.00 95.44 153 GLY A C 1
ATOM 1154 O O . GLY A 1 153 ? -22.761 2.350 -0.178 1.00 95.44 153 GLY A O 1
ATOM 1155 N N . VAL A 1 154 ? -20.832 1.550 0.642 1.00 97.19 154 VAL A N 1
ATOM 1156 C CA . VAL A 1 154 ? -19.971 2.380 -0.213 1.00 97.19 154 VAL A CA 1
ATOM 1157 C C . VAL A 1 154 ? -19.925 1.799 -1.628 1.00 97.19 154 VAL A C 1
ATOM 1159 O O . VAL A 1 154 ? -19.637 0.620 -1.818 1.00 97.19 154 VAL A O 1
ATOM 1162 N N . SER A 1 155 ? -20.200 2.636 -2.631 1.00 95.31 155 SER A N 1
ATOM 1163 C CA . SER A 1 155 ? -20.145 2.260 -4.050 1.00 95.31 155 SER A CA 1
ATOM 1164 C C . SER A 1 155 ? -18.697 2.202 -4.544 1.00 95.31 155 SER A C 1
ATOM 1166 O O . SER A 1 155 ? -17.931 3.153 -4.359 1.00 95.31 155 SER A O 1
ATOM 1168 N N . SER A 1 156 ? -18.341 1.125 -5.246 1.00 94.75 156 SER A N 1
ATOM 1169 C CA . SER A 1 156 ? -17.043 0.985 -5.914 1.00 94.75 156 SER A CA 1
ATOM 1170 C C . SER A 1 156 ? -16.797 2.099 -6.935 1.00 94.75 156 SER A C 1
ATOM 1172 O O . SER A 1 156 ? -15.690 2.623 -7.021 1.00 94.75 156 SER A O 1
ATOM 1174 N N . GLU A 1 157 ? -17.832 2.511 -7.668 1.00 95.00 157 GLU A N 1
ATOM 1175 C CA . GLU A 1 157 ? -17.776 3.592 -8.656 1.00 95.00 157 GLU A CA 1
ATOM 1176 C C . GLU A 1 157 ? -17.435 4.931 -8.001 1.00 95.00 157 GLU A C 1
ATOM 1178 O O . GLU A 1 157 ? -16.648 5.694 -8.553 1.00 95.00 157 GLU A O 1
ATOM 1183 N N . SER A 1 158 ? -17.983 5.207 -6.812 1.00 95.62 158 SER A N 1
ATOM 1184 C CA . SER A 1 158 ? -17.689 6.444 -6.080 1.00 95.62 158 SER A CA 1
ATOM 1185 C C . SER A 1 158 ? -16.223 6.527 -5.646 1.00 95.62 158 SER A C 1
ATOM 1187 O O . SER A 1 158 ? -15.591 7.572 -5.800 1.00 95.62 158 SER A O 1
ATOM 1189 N N . VAL A 1 159 ? -15.659 5.408 -5.183 1.00 96.94 159 VAL A N 1
ATOM 1190 C CA . VAL A 1 159 ? -14.250 5.316 -4.787 1.00 96.94 159 VAL A CA 1
ATOM 1191 C C . VAL A 1 159 ? -13.347 5.462 -6.011 1.00 96.94 159 VAL A C 1
ATOM 1193 O O . VAL A 1 159 ? -12.449 6.301 -6.023 1.00 96.94 159 VAL A O 1
ATOM 1196 N N . LEU A 1 160 ? -13.598 4.677 -7.062 1.00 96.69 160 LEU A N 1
ATOM 1197 C CA . LEU A 1 160 ? -12.787 4.697 -8.281 1.00 96.69 160 LEU A CA 1
ATOM 1198 C C . LEU A 1 160 ? -12.869 6.043 -9.008 1.00 96.69 160 LEU A C 1
ATOM 1200 O O . LEU A 1 160 ? -11.853 6.513 -9.510 1.00 96.69 160 LEU A O 1
ATOM 1204 N N . GLY A 1 161 ? -14.042 6.681 -9.024 1.00 96.50 161 GLY A N 1
ATOM 1205 C CA . GLY A 1 161 ? -14.224 8.026 -9.566 1.00 96.50 161 GLY A CA 1
ATOM 1206 C C . GLY A 1 161 ? -13.368 9.057 -8.832 1.00 96.50 161 GLY A C 1
ATOM 1207 O O . GLY A 1 161 ? -12.620 9.788 -9.474 1.00 96.50 161 GLY A O 1
ATOM 1208 N N . GLY A 1 162 ? -13.394 9.053 -7.495 1.00 96.56 162 GLY A N 1
ATOM 1209 C CA . GLY A 1 162 ? -12.583 9.970 -6.692 1.00 96.56 162 GLY A CA 1
ATOM 1210 C C . GLY A 1 162 ? -11.075 9.769 -6.877 1.00 96.56 162 GLY A C 1
ATOM 1211 O O . GLY A 1 162 ? -10.345 10.736 -7.082 1.00 96.56 162 GLY A O 1
ATOM 1212 N N . PHE A 1 163 ? -10.589 8.523 -6.873 1.00 97.38 163 PHE A N 1
ATOM 1213 C CA . PHE A 1 163 ? -9.174 8.264 -7.173 1.00 97.38 163 PHE A CA 1
ATOM 1214 C C . PHE A 1 163 ? -8.802 8.650 -8.612 1.00 97.38 163 PHE A C 1
ATOM 1216 O O . PHE A 1 163 ? -7.717 9.188 -8.829 1.00 97.38 163 PHE A O 1
ATOM 1223 N N . GLY A 1 164 ? -9.713 8.449 -9.568 1.00 97.44 164 GLY A N 1
ATOM 1224 C CA . GLY A 1 164 ? -9.562 8.883 -10.956 1.00 97.44 164 GLY A CA 1
ATOM 1225 C C . GLY A 1 164 ? -9.352 10.393 -11.100 1.00 97.44 164 GLY A C 1
ATOM 1226 O O . GLY A 1 164 ? -8.514 10.823 -11.889 1.00 97.44 164 GLY A O 1
ATOM 1227 N N . GLU A 1 165 ? -10.054 11.207 -10.307 1.00 96.88 165 GLU A N 1
ATOM 1228 C CA . GLU A 1 165 ? -9.918 12.672 -10.322 1.00 96.88 165 GLU A CA 1
ATOM 1229 C C . GLU A 1 165 ? -8.533 13.152 -9.869 1.00 96.88 165 GLU A C 1
ATOM 1231 O O . GLU A 1 165 ? -8.045 14.172 -10.362 1.00 96.88 165 GLU A O 1
ATOM 1236 N N . ILE A 1 166 ? -7.876 12.414 -8.967 1.00 96.56 166 ILE A N 1
ATOM 1237 C CA . ILE A 1 166 ? -6.552 12.787 -8.454 1.00 96.56 166 ILE A CA 1
ATOM 1238 C C . ILE A 1 166 ? -5.390 12.143 -9.219 1.00 96.56 166 ILE A C 1
ATOM 1240 O O . ILE A 1 166 ? -4.251 12.543 -8.992 1.00 96.56 166 ILE A O 1
ATOM 1244 N N . GLU A 1 167 ? -5.640 11.214 -10.153 1.00 97.44 167 GLU A N 1
ATOM 1245 C CA . GLU A 1 167 ? -4.604 10.565 -10.982 1.00 97.44 167 GLU A CA 1
ATOM 1246 C C . GLU A 1 167 ? -3.546 11.537 -11.552 1.00 97.44 167 GLU A C 1
ATOM 1248 O O . GLU A 1 167 ? -2.357 11.215 -11.470 1.00 97.44 167 GLU A O 1
ATOM 1253 N N . PRO A 1 168 ? -3.903 12.729 -12.081 1.00 95.62 168 PRO A N 1
ATOM 1254 C CA . PRO A 1 168 ? -2.927 13.664 -12.651 1.00 95.62 168 PRO A CA 1
ATOM 1255 C C . PRO A 1 168 ? -1.965 14.292 -11.635 1.00 95.62 168 PRO A C 1
ATOM 1257 O O . PRO A 1 168 ? -0.940 14.843 -12.034 1.00 95.62 168 PRO A O 1
ATOM 1260 N N . VAL A 1 169 ? -2.305 14.252 -10.345 1.00 95.25 169 VAL A N 1
ATOM 1261 C CA . VAL A 1 169 ? -1.543 14.876 -9.251 1.00 95.25 169 VAL A CA 1
ATOM 1262 C C . VAL A 1 169 ? -0.993 13.847 -8.257 1.00 95.25 169 VAL A C 1
ATOM 1264 O O . VAL A 1 169 ? -0.481 14.220 -7.203 1.00 95.25 169 VAL A O 1
ATOM 1267 N N . LEU A 1 170 ? -1.087 12.550 -8.571 1.00 94.19 170 LEU A N 1
ATOM 1268 C CA . LEU A 1 170 ? -0.549 11.489 -7.724 1.00 94.19 170 LEU A CA 1
ATOM 1269 C C . LEU A 1 170 ? 0.985 11.471 -7.736 1.00 94.19 170 LEU A C 1
ATOM 1271 O O . LEU A 1 170 ? 1.626 11.259 -8.767 1.00 94.19 170 LEU A O 1
ATOM 1275 N N . GLU A 1 171 ? 1.580 11.569 -6.550 1.00 91.94 171 GLU A N 1
ATOM 1276 C CA . GLU A 1 171 ? 3.016 11.383 -6.327 1.00 91.94 171 GLU A CA 1
ATOM 1277 C C . GLU A 1 171 ? 3.362 9.891 -6.207 1.00 91.94 171 GLU A C 1
ATOM 1279 O O . GLU A 1 171 ? 3.700 9.382 -5.140 1.00 91.94 171 GLU A O 1
ATOM 1284 N N . LEU A 1 172 ? 3.267 9.158 -7.321 1.00 94.19 172 LEU A N 1
ATOM 1285 C CA . LEU A 1 172 ? 3.401 7.695 -7.321 1.00 94.19 172 LEU A CA 1
ATOM 1286 C C . LEU A 1 172 ? 4.728 7.183 -6.762 1.00 94.19 172 LEU A C 1
ATOM 1288 O O . LEU A 1 172 ? 4.761 6.081 -6.224 1.00 94.19 172 LEU A O 1
ATOM 1292 N N . GLY A 1 173 ? 5.804 7.969 -6.861 1.00 94.88 173 GLY A N 1
ATOM 1293 C CA . GLY A 1 173 ? 7.112 7.610 -6.312 1.00 94.88 173 GLY A CA 1
ATOM 1294 C C . GLY A 1 173 ? 7.076 7.288 -4.817 1.00 94.88 173 GLY A C 1
ATOM 1295 O O . GLY A 1 173 ? 7.793 6.389 -4.387 1.00 94.88 173 GLY A O 1
ATOM 1296 N N . ASN A 1 174 ? 6.183 7.931 -4.057 1.00 95.44 174 ASN A N 1
ATOM 1297 C CA . ASN A 1 174 ? 6.072 7.749 -2.609 1.00 95.44 174 ASN A CA 1
ATOM 1298 C C . ASN A 1 174 ? 5.509 6.376 -2.201 1.00 95.44 174 ASN A C 1
ATOM 1300 O O . ASN A 1 174 ? 5.547 5.998 -1.034 1.00 95.44 174 ASN A O 1
ATOM 1304 N N . MET A 1 175 ? 4.984 5.608 -3.155 1.00 96.12 175 MET A N 1
ATOM 1305 C CA . MET A 1 175 ? 4.453 4.272 -2.888 1.00 96.12 175 MET A CA 1
ATOM 1306 C C . MET A 1 175 ? 5.527 3.184 -2.965 1.00 96.12 175 MET A C 1
ATOM 1308 O O . MET A 1 175 ? 5.258 2.045 -2.593 1.00 96.12 175 MET A O 1
ATOM 1312 N N . TYR A 1 176 ? 6.732 3.515 -3.438 1.00 96.88 176 TYR A N 1
ATOM 1313 C CA . TYR A 1 176 ? 7.799 2.557 -3.719 1.00 96.88 176 TYR A CA 1
ATOM 1314 C C . TYR A 1 176 ? 8.945 2.676 -2.720 1.00 96.88 176 TYR A C 1
ATOM 1316 O O . TYR A 1 176 ? 9.294 3.760 -2.265 1.00 96.88 176 TYR A O 1
ATOM 1324 N N . LEU A 1 177 ? 9.594 1.544 -2.440 1.00 95.50 177 LEU A N 1
ATOM 1325 C CA . LEU A 1 177 ? 10.784 1.510 -1.585 1.00 95.50 177 LEU A CA 1
ATOM 1326 C C . LEU A 1 177 ? 12.046 1.966 -2.320 1.00 95.50 177 LEU A C 1
ATOM 1328 O O . LEU A 1 177 ? 12.979 2.455 -1.693 1.00 95.50 177 LEU A O 1
ATOM 1332 N N . LEU A 1 178 ? 12.080 1.809 -3.643 1.00 93.81 178 LEU A N 1
ATOM 1333 C CA . LEU A 1 178 ? 13.165 2.250 -4.516 1.00 93.81 178 LEU A CA 1
ATOM 1334 C C . LEU A 1 178 ? 12.584 3.092 -5.660 1.00 93.81 178 LEU A C 1
ATOM 1336 O O . LEU A 1 178 ? 11.441 2.851 -6.051 1.00 93.81 178 LEU A O 1
ATOM 1340 N N . PRO A 1 179 ? 13.343 4.047 -6.231 1.00 94.81 179 PRO A N 1
ATOM 1341 C CA . PRO A 1 179 ? 12.845 4.893 -7.312 1.00 94.81 179 PRO A CA 1
ATOM 1342 C C . PRO A 1 179 ? 12.285 4.068 -8.493 1.00 94.81 179 PRO A C 1
ATOM 1344 O O . PRO A 1 179 ? 13.042 3.333 -9.128 1.00 94.81 179 PRO A O 1
ATOM 1347 N N . PRO A 1 180 ? 10.989 4.204 -8.844 1.00 95.62 180 PRO A N 1
ATOM 1348 C CA . PRO A 1 180 ? 10.358 3.425 -9.920 1.00 95.62 180 PRO A CA 1
ATOM 1349 C C . PRO A 1 180 ? 10.638 3.983 -11.327 1.00 95.62 180 PRO A C 1
ATOM 1351 O O . PRO A 1 180 ? 10.146 3.459 -12.331 1.00 95.62 180 PRO A O 1
ATOM 1354 N N . GLY A 1 181 ? 11.417 5.063 -11.409 1.00 95.94 181 GLY A N 1
ATOM 1355 C CA . GLY A 1 181 ? 11.633 5.829 -12.628 1.00 95.94 181 GLY A CA 1
ATOM 1356 C C . GLY A 1 181 ? 10.429 6.700 -12.986 1.00 95.94 181 GLY A C 1
ATOM 1357 O O . GLY A 1 181 ? 9.750 7.219 -12.100 1.00 95.94 181 GLY A O 1
ATOM 1358 N N . THR A 1 182 ? 10.190 6.906 -14.280 1.00 96.56 182 THR A N 1
ATOM 1359 C CA . THR A 1 182 ? 9.066 7.722 -14.758 1.00 96.56 182 THR A CA 1
ATOM 1360 C C . THR A 1 182 ? 7.853 6.855 -15.063 1.00 96.56 182 THR A C 1
ATOM 1362 O O . THR A 1 182 ? 7.987 5.701 -15.463 1.00 96.56 182 THR A O 1
ATOM 1365 N N . PHE A 1 183 ? 6.661 7.415 -14.875 1.00 97.56 183 PHE A N 1
ATOM 1366 C CA . PHE A 1 183 ? 5.399 6.717 -15.094 1.00 97.56 183 PHE A CA 1
ATOM 1367 C C . PHE A 1 183 ? 4.757 7.090 -16.427 1.00 97.56 183 PHE A C 1
ATOM 1369 O O . PHE A 1 183 ? 4.852 8.228 -16.889 1.00 97.56 183 PHE A O 1
ATOM 1376 N N . SER A 1 184 ? 4.059 6.130 -17.034 1.00 97.06 184 SER A N 1
ATOM 1377 C CA . SER A 1 184 ? 3.137 6.409 -18.132 1.00 97.06 184 SER A CA 1
ATOM 1378 C C . SER A 1 184 ? 1.891 7.165 -17.647 1.00 97.06 184 SER A C 1
ATOM 1380 O O . SER A 1 184 ? 1.631 7.284 -16.451 1.00 97.06 184 SER A O 1
ATOM 1382 N N . GLY A 1 185 ? 1.042 7.610 -18.576 1.00 96.81 185 GLY A N 1
ATOM 1383 C CA . GLY A 1 185 ? -0.335 7.964 -18.221 1.00 96.81 185 GLY A CA 1
ATOM 1384 C C . GLY A 1 185 ? -1.095 6.757 -17.656 1.00 96.81 185 GLY A C 1
ATOM 1385 O O . GLY A 1 185 ? -0.750 5.608 -17.968 1.00 96.81 185 GLY A O 1
ATOM 1386 N N . PHE A 1 186 ? -2.114 7.029 -16.841 1.00 98.31 186 PHE A N 1
ATOM 1387 C CA . PHE A 1 186 ? -3.012 6.005 -16.317 1.00 98.31 186 PHE A CA 1
ATOM 1388 C C . PHE A 1 186 ? -3.859 5.368 -17.422 1.00 98.31 186 PHE A C 1
ATOM 1390 O O . PHE A 1 186 ? -4.26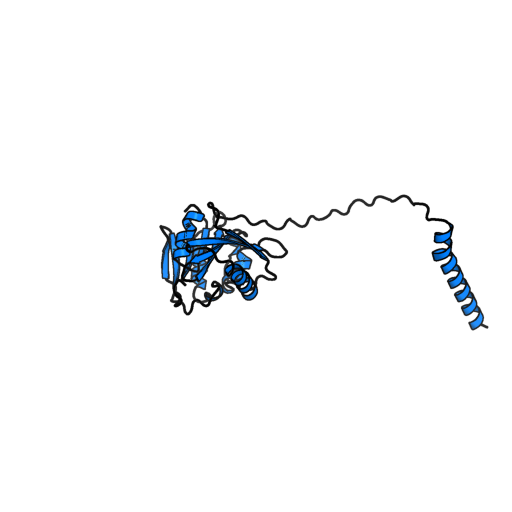6 6.026 -18.383 1.00 98.31 186 PHE A O 1
ATOM 1397 N N . LYS A 1 187 ? -4.110 4.068 -17.280 1.00 98.19 187 LYS A N 1
ATOM 1398 C CA . LYS A 1 187 ? -4.844 3.231 -18.233 1.00 98.19 187 LYS A CA 1
ATOM 1399 C C . LYS A 1 187 ? -5.828 2.328 -17.502 1.00 98.19 187 LYS A C 1
ATOM 1401 O O . LYS A 1 187 ? -5.609 1.974 -16.343 1.00 98.19 187 LYS A O 1
ATOM 1406 N N . ASP A 1 188 ? -6.864 1.911 -18.222 1.00 98.06 188 ASP A N 1
ATOM 1407 C CA . ASP A 1 188 ? -7.768 0.855 -17.776 1.00 98.06 188 ASP A CA 1
ATOM 1408 C C . ASP A 1 188 ? -7.083 -0.503 -17.877 1.00 98.06 188 ASP A C 1
ATOM 1410 O O . ASP A 1 188 ? -6.522 -0.861 -18.916 1.00 98.06 188 ASP A O 1
ATOM 1414 N N . GLY A 1 189 ? -7.138 -1.258 -16.788 1.00 96.19 189 GLY A N 1
ATOM 1415 C CA . GLY A 1 189 ? -6.573 -2.587 -16.652 1.00 96.19 189 GLY A CA 1
ATOM 1416 C C . GLY A 1 189 ? -7.559 -3.558 -16.019 1.00 96.19 189 GLY A C 1
ATOM 1417 O O . GLY A 1 189 ? -8.720 -3.244 -15.761 1.00 96.19 189 GLY A O 1
ATOM 1418 N N . LYS A 1 190 ? -7.080 -4.778 -15.784 1.00 95.81 190 LYS A N 1
ATOM 1419 C CA . LYS A 1 190 ? -7.850 -5.801 -15.082 1.00 95.81 190 LYS A CA 1
ATOM 1420 C C . LYS A 1 190 ? -6.960 -6.779 -14.333 1.00 95.81 190 LYS A C 1
ATOM 1422 O O . LYS A 1 190 ? -5.845 -7.091 -14.769 1.00 95.81 190 LYS A O 1
ATOM 1427 N N . VAL A 1 191 ? -7.506 -7.332 -13.259 1.00 95.44 191 VAL A N 1
ATOM 1428 C CA . VAL A 1 191 ? -6.976 -8.503 -12.559 1.00 95.44 191 VAL A CA 1
ATOM 1429 C C . VAL A 1 191 ? -8.116 -9.500 -12.360 1.00 95.44 191 VAL A C 1
ATOM 1431 O O . VAL A 1 191 ? -9.135 -9.182 -11.756 1.00 95.44 191 VAL A O 1
ATOM 1434 N N . GLY A 1 192 ? -7.998 -10.690 -12.954 1.00 92.12 192 GLY A N 1
ATOM 1435 C CA . GLY A 1 192 ? -9.131 -11.617 -13.038 1.00 92.12 192 GLY A CA 1
ATOM 1436 C C . GLY A 1 192 ? -10.342 -10.965 -13.722 1.00 92.12 192 GLY A C 1
ATOM 1437 O O . GLY A 1 192 ? -10.241 -10.504 -14.864 1.00 92.12 192 GLY A O 1
ATOM 1438 N N . SER A 1 193 ? -11.475 -10.917 -13.017 1.00 93.50 193 SER A N 1
ATOM 1439 C CA . SER A 1 193 ? -12.713 -10.243 -13.438 1.00 93.50 193 SER A CA 1
ATOM 1440 C C . SER A 1 193 ? -12.835 -8.788 -12.969 1.00 93.50 193 SER A C 1
ATOM 1442 O O . SER A 1 193 ? -13.793 -8.115 -13.345 1.00 93.50 193 SER A O 1
ATOM 1444 N N . TYR A 1 194 ? -11.903 -8.299 -12.150 1.00 96.12 194 TYR A N 1
ATOM 1445 C CA . TYR A 1 194 ? -11.976 -6.973 -11.544 1.00 96.12 194 TYR A CA 1
ATOM 1446 C C . TYR A 1 194 ? -11.304 -5.924 -12.426 1.00 96.12 194 TYR A C 1
ATOM 1448 O O . TYR A 1 194 ? -10.196 -6.138 -12.928 1.00 96.12 194 TYR A O 1
ATOM 1456 N N . GLN A 1 195 ? -11.974 -4.786 -12.601 1.00 96.06 195 GLN A N 1
ATOM 1457 C CA . GLN A 1 195 ? -11.411 -3.633 -13.299 1.00 96.06 195 GLN A CA 1
ATOM 1458 C C . GLN A 1 195 ? -10.416 -2.913 -12.394 1.00 96.06 195 GLN A C 1
ATOM 1460 O O . GLN A 1 195 ? -10.646 -2.752 -11.195 1.00 96.06 195 GLN A O 1
ATOM 1465 N N . THR A 1 196 ? -9.312 -2.472 -12.981 1.00 97.44 196 THR A N 1
ATOM 1466 C CA . THR A 1 196 ? -8.265 -1.737 -12.275 1.00 97.44 196 THR A CA 1
ATOM 1467 C C . THR A 1 196 ? -7.824 -0.536 -13.089 1.00 97.44 196 THR A C 1
ATOM 1469 O O . THR A 1 196 ? -8.075 -0.433 -14.289 1.00 97.44 196 THR A O 1
ATOM 1472 N N . ARG A 1 197 ? -7.131 0.381 -12.430 1.00 98.25 197 ARG A N 1
ATOM 1473 C CA . ARG A 1 197 ? -6.421 1.490 -13.053 1.00 98.25 197 ARG A CA 1
ATOM 1474 C C . ARG A 1 197 ? -4.944 1.298 -12.796 1.00 98.25 197 ARG A C 1
ATOM 1476 O O . ARG A 1 197 ? -4.555 0.880 -11.704 1.00 98.25 197 ARG A O 1
ATOM 1483 N N . TYR A 1 198 ? -4.117 1.559 -13.800 1.00 98.50 198 TYR A N 1
ATOM 1484 C CA . TYR A 1 198 ? -2.683 1.354 -13.654 1.00 98.50 198 TYR A CA 1
ATOM 1485 C C . TYR A 1 198 ? -1.835 2.359 -14.419 1.00 98.50 198 TYR A C 1
ATOM 1487 O O . TYR A 1 198 ? -2.242 2.896 -15.447 1.00 98.50 198 TYR A O 1
ATOM 1495 N N . SER A 1 199 ? -0.616 2.556 -13.928 1.00 98.50 199 SER A N 1
ATOM 1496 C CA . SER A 1 199 ? 0.446 3.294 -14.595 1.00 98.50 199 SER A CA 1
ATOM 1497 C C . SER A 1 199 ? 1.767 2.529 -14.490 1.00 98.50 199 SER A C 1
ATOM 1499 O O . SER A 1 199 ? 2.116 1.999 -13.435 1.00 98.50 199 SER A O 1
ATOM 1501 N N . VAL A 1 200 ? 2.497 2.431 -15.601 1.00 98.12 200 VAL A N 1
ATOM 1502 C CA . VAL A 1 200 ? 3.718 1.619 -15.703 1.00 98.12 200 VAL A CA 1
ATOM 1503 C C . VAL A 1 200 ? 4.938 2.501 -15.486 1.00 98.12 200 VAL A C 1
ATOM 1505 O O . VAL A 1 200 ? 5.071 3.525 -16.158 1.00 98.12 200 VAL A O 1
ATOM 1508 N N . GLY A 1 201 ? 5.812 2.097 -14.564 1.00 97.62 201 GLY A N 1
ATOM 1509 C CA . GLY A 1 201 ? 7.102 2.739 -14.332 1.00 97.62 201 GLY A CA 1
ATOM 1510 C C . GLY A 1 201 ? 8.156 2.269 -15.337 1.00 97.62 201 GLY A C 1
ATOM 1511 O O . GLY A 1 201 ? 8.043 1.191 -15.920 1.00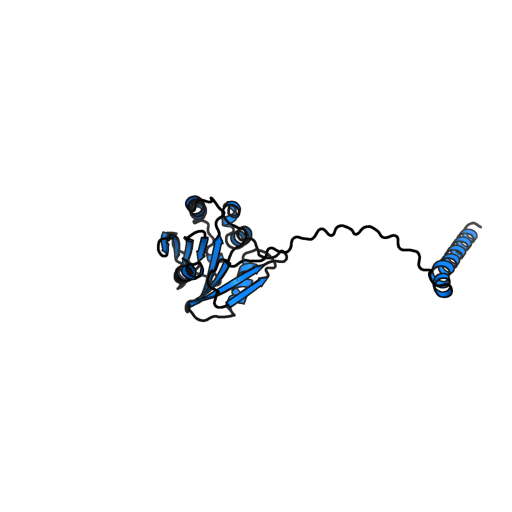 97.62 201 GLY A O 1
ATOM 1512 N N . THR A 1 202 ? 9.215 3.052 -15.542 1.00 97.56 202 THR A N 1
ATOM 1513 C CA . THR A 1 202 ? 10.351 2.627 -16.379 1.00 97.56 202 THR A CA 1
ATOM 1514 C C . THR A 1 202 ? 11.252 1.602 -15.692 1.00 97.56 202 THR A C 1
ATOM 1516 O O . THR A 1 202 ? 11.995 0.895 -16.373 1.00 97.56 202 THR A O 1
ATOM 1519 N N . GLN A 1 203 ? 11.217 1.514 -14.358 1.00 97.12 203 GLN A N 1
ATOM 1520 C CA . GLN A 1 203 ? 11.907 0.461 -13.616 1.00 97.12 203 GLN A CA 1
ATOM 1521 C C . GLN A 1 203 ? 11.241 -0.895 -13.882 1.00 97.12 203 GLN A C 1
ATOM 1523 O O . GLN A 1 203 ? 10.021 -1.035 -13.803 1.00 97.12 203 GLN A O 1
ATOM 1528 N N . SER A 1 204 ? 12.046 -1.924 -14.157 1.00 96.31 204 SER A N 1
ATOM 1529 C CA . SER A 1 204 ? 11.532 -3.279 -14.386 1.00 96.31 204 SER A CA 1
ATOM 1530 C C . SER A 1 204 ? 10.725 -3.772 -13.181 1.00 96.31 204 SER A C 1
ATOM 1532 O O . SER A 1 204 ? 11.219 -3.751 -12.057 1.00 96.31 204 SER A O 1
ATOM 1534 N N . GLY A 1 205 ? 9.490 -4.219 -13.423 1.00 95.62 205 GLY A N 1
ATOM 1535 C CA . GLY A 1 205 ? 8.565 -4.688 -12.382 1.00 95.62 205 GLY A CA 1
ATOM 1536 C C . GLY A 1 205 ? 7.715 -3.588 -11.736 1.00 95.62 205 GLY A C 1
ATOM 1537 O O . GLY A 1 205 ? 6.665 -3.900 -11.181 1.00 95.62 205 GLY A O 1
ATOM 1538 N N . ALA A 1 206 ? 8.095 -2.314 -11.870 1.00 98.31 206 ALA A N 1
ATOM 1539 C CA . ALA A 1 206 ? 7.342 -1.214 -11.285 1.00 98.31 206 ALA A CA 1
ATOM 1540 C C . ALA A 1 206 ? 6.067 -0.927 -12.087 1.00 98.31 206 ALA A C 1
ATOM 1542 O O . ALA A 1 206 ? 6.097 -0.533 -13.256 1.00 98.31 206 ALA A O 1
ATOM 1543 N N . SER A 1 207 ? 4.921 -1.079 -11.435 1.00 98.06 207 SER A N 1
ATOM 1544 C CA . SER A 1 207 ? 3.635 -0.670 -11.988 1.00 98.06 207 SER A CA 1
ATOM 1545 C C . SER A 1 207 ? 2.702 -0.313 -10.850 1.00 98.06 207 SER A C 1
ATOM 1547 O O . SER A 1 207 ? 2.387 -1.167 -10.023 1.00 98.06 207 SER A O 1
ATOM 1549 N N . PHE A 1 208 ? 2.225 0.924 -10.823 1.00 98.50 208 PHE A N 1
ATOM 1550 C CA . PHE A 1 208 ? 1.239 1.329 -9.842 1.00 98.50 208 PHE A CA 1
ATOM 1551 C C . PHE A 1 208 ? -0.120 0.853 -10.329 1.00 98.50 208 PHE A C 1
ATOM 1553 O O . PHE A 1 208 ? -0.511 1.174 -11.447 1.00 98.50 208 PHE A O 1
ATOM 1560 N N . ASN A 1 209 ? -0.818 0.080 -9.513 1.00 98.62 209 ASN A N 1
ATOM 1561 C CA . ASN A 1 209 ? -2.140 -0.442 -9.802 1.00 98.62 209 ASN A CA 1
ATOM 1562 C C . ASN A 1 209 ? -3.050 -0.133 -8.622 1.00 98.62 209 ASN A C 1
ATOM 1564 O O . ASN A 1 209 ? -2.640 -0.299 -7.474 1.00 98.62 209 ASN A O 1
ATOM 1568 N N . TYR A 1 210 ? -4.293 0.235 -8.901 1.00 98.56 210 TYR A N 1
ATOM 1569 C CA . TYR A 1 210 ? -5.332 0.263 -7.887 1.00 98.56 210 TYR A CA 1
ATOM 1570 C C . TYR A 1 210 ? -6.671 -0.220 -8.442 1.00 98.56 210 TYR A C 1
ATOM 1572 O O . TYR A 1 210 ? -6.924 -0.154 -9.647 1.00 98.56 210 TYR A O 1
ATOM 1580 N N . GLY A 1 211 ? -7.532 -0.733 -7.573 1.00 98.12 211 GLY A N 1
ATOM 1581 C CA . GLY A 1 211 ? -8.858 -1.197 -7.963 1.00 98.12 211 GLY A CA 1
ATOM 1582 C C . GLY A 1 211 ? -9.665 -1.717 -6.785 1.00 98.12 211 GLY A C 1
ATOM 1583 O O . GLY A 1 211 ? -9.143 -1.853 -5.679 1.00 98.12 211 GLY A O 1
ATOM 1584 N N . ILE A 1 212 ? -10.937 -2.019 -7.043 1.00 98.06 212 ILE A N 1
ATOM 1585 C CA . ILE A 1 212 ? -11.814 -2.692 -6.083 1.00 98.06 212 ILE A CA 1
ATOM 1586 C C . ILE A 1 212 ? -11.895 -4.171 -6.462 1.00 98.06 212 ILE A C 1
ATOM 1588 O O . ILE A 1 212 ? -12.332 -4.506 -7.564 1.00 98.06 212 ILE A O 1
ATOM 1592 N N . VAL A 1 213 ? -11.463 -5.049 -5.559 1.00 96.50 213 VAL A N 1
ATOM 1593 C CA . VAL A 1 213 ? -11.515 -6.508 -5.700 1.00 96.50 213 VAL A CA 1
ATOM 1594 C C . VAL A 1 213 ? -12.324 -7.084 -4.538 1.00 96.50 213 VAL A C 1
ATOM 1596 O O . VAL A 1 213 ? -11.946 -6.963 -3.375 1.00 96.50 213 VAL A O 1
ATOM 1599 N N . GLY A 1 214 ? -13.493 -7.655 -4.836 1.00 94.94 214 GLY A N 1
ATOM 1600 C CA . GLY A 1 214 ? -14.475 -7.990 -3.797 1.00 94.94 214 GLY A CA 1
ATOM 1601 C C . GLY A 1 214 ? -14.869 -6.747 -2.985 1.00 94.94 214 GLY A C 1
ATOM 1602 O O . GLY A 1 214 ? -15.235 -5.729 -3.567 1.00 94.94 214 GLY A O 1
ATOM 1603 N N . ASP A 1 215 ? -14.726 -6.823 -1.660 1.00 96.56 215 ASP A N 1
ATOM 1604 C CA . ASP A 1 215 ? -14.982 -5.713 -0.725 1.00 96.56 215 ASP A CA 1
ATOM 1605 C C . ASP A 1 215 ? -13.723 -4.877 -0.415 1.00 96.56 215 ASP A C 1
ATOM 1607 O O . ASP A 1 215 ? -13.717 -4.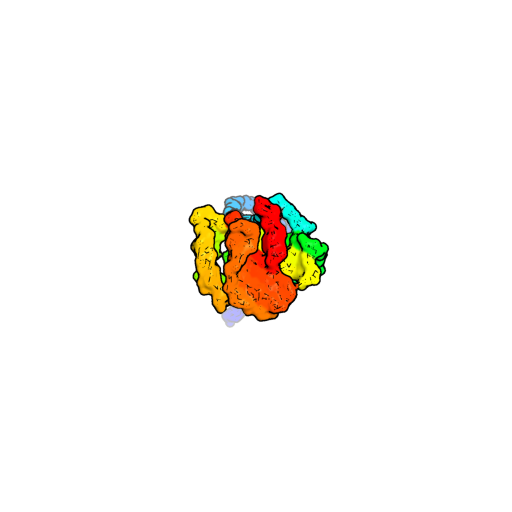082 0.530 1.00 96.56 215 ASP A O 1
ATOM 1611 N N . TYR A 1 216 ? -12.635 -5.068 -1.166 1.00 98.38 216 TYR A N 1
ATOM 1612 C CA . TYR A 1 216 ? -11.339 -4.465 -0.868 1.00 98.38 216 TYR A CA 1
ATOM 1613 C C . TYR A 1 216 ? -10.900 -3.477 -1.939 1.00 98.38 216 TYR A C 1
ATOM 1615 O O . TYR A 1 216 ? -10.900 -3.784 -3.127 1.00 98.38 216 TYR A O 1
ATOM 1623 N N . PHE A 1 217 ? -10.433 -2.311 -1.509 1.00 98.56 217 PHE A N 1
ATOM 1624 C CA . PHE A 1 217 ? -9.590 -1.448 -2.317 1.00 98.56 217 PHE A CA 1
ATOM 1625 C C . PHE A 1 217 ? -8.144 -1.894 -2.166 1.00 98.56 217 PHE A C 1
ATOM 1627 O O . PHE A 1 217 ? -7.594 -1.894 -1.063 1.00 98.56 217 PHE A O 1
ATOM 1634 N N . VAL A 1 218 ? -7.537 -2.287 -3.279 1.00 98.62 218 VAL A N 1
ATOM 1635 C CA . VAL A 1 218 ? -6.160 -2.772 -3.308 1.00 98.62 218 VAL A CA 1
ATOM 1636 C C . VAL A 1 218 ? -5.315 -1.799 -4.098 1.00 98.62 218 VAL A C 1
ATOM 1638 O O . VAL A 1 218 ? -5.633 -1.497 -5.245 1.00 98.62 218 VAL A O 1
ATOM 1641 N N . VAL A 1 219 ? -4.221 -1.349 -3.492 1.00 98.56 219 VAL A N 1
ATOM 1642 C CA . VAL A 1 219 ? -3.148 -0.599 -4.143 1.00 98.56 219 VAL A CA 1
ATOM 1643 C C . VAL A 1 219 ? -1.920 -1.488 -4.194 1.00 98.56 219 VAL A C 1
ATOM 1645 O O . VAL A 1 219 ? -1.518 -2.035 -3.174 1.00 98.56 219 VAL A O 1
ATOM 1648 N N . SER A 1 220 ? -1.304 -1.624 -5.362 1.00 98.62 220 SER A N 1
ATOM 1649 C CA . SER A 1 220 ? -0.113 -2.448 -5.547 1.00 98.62 220 SER A CA 1
ATOM 1650 C C . SER A 1 220 ? 0.910 -1.756 -6.434 1.00 98.62 220 SER A C 1
ATOM 1652 O O . SER A 1 220 ? 0.565 -1.140 -7.440 1.00 98.62 220 SER A O 1
ATOM 1654 N N . THR A 1 221 ? 2.182 -1.886 -6.076 1.00 98.69 221 THR A N 1
ATOM 1655 C CA . THR A 1 221 ? 3.318 -1.316 -6.820 1.00 98.69 221 THR A CA 1
ATOM 1656 C C . THR A 1 221 ? 3.925 -2.262 -7.860 1.00 98.69 221 THR A C 1
ATOM 1658 O O . THR A 1 221 ? 4.880 -1.900 -8.551 1.00 98.69 221 THR A O 1
ATOM 1661 N N . ASN A 1 222 ? 3.349 -3.456 -8.025 1.00 98.50 222 ASN A N 1
ATOM 1662 C CA . ASN A 1 222 ? 3.756 -4.445 -9.019 1.00 98.50 222 ASN A CA 1
ATOM 1663 C C . ASN A 1 222 ? 2.541 -5.284 -9.463 1.00 98.50 222 ASN A C 1
ATOM 1665 O O . ASN A 1 222 ? 1.741 -5.743 -8.649 1.00 98.50 222 ASN A O 1
ATOM 1669 N N . TYR A 1 223 ? 2.376 -5.484 -10.771 1.00 97.94 223 TYR A N 1
ATOM 1670 C CA . TYR A 1 223 ? 1.203 -6.172 -11.321 1.00 97.94 223 TYR A CA 1
ATOM 1671 C C . TYR A 1 223 ? 1.166 -7.671 -10.989 1.00 97.94 223 TYR A C 1
ATOM 1673 O O . TYR A 1 223 ? 0.090 -8.233 -10.772 1.00 97.94 223 TYR A O 1
ATOM 1681 N N . ASP A 1 224 ? 2.323 -8.332 -10.927 1.00 98.00 224 ASP A N 1
ATOM 1682 C CA . ASP A 1 224 ? 2.402 -9.727 -10.492 1.00 98.00 224 ASP A CA 1
ATOM 1683 C C . ASP A 1 224 ? 2.024 -9.847 -9.013 1.00 98.00 224 ASP A C 1
ATOM 1685 O O . ASP A 1 224 ? 1.245 -10.724 -8.651 1.00 98.00 224 ASP A O 1
ATOM 1689 N N . ALA A 1 225 ? 2.454 -8.890 -8.193 1.00 98.12 225 ALA A N 1
ATOM 1690 C CA . ALA A 1 225 ? 2.080 -8.787 -6.791 1.00 98.12 225 ALA A CA 1
ATOM 1691 C C . ALA A 1 225 ? 0.563 -8.582 -6.604 1.00 98.12 225 ALA A C 1
ATOM 1693 O O . ALA A 1 225 ? -0.055 -9.248 -5.774 1.00 98.12 225 ALA A O 1
ATOM 1694 N N . LEU A 1 226 ? -0.060 -7.719 -7.422 1.00 98.56 226 LEU A N 1
ATOM 1695 C CA . LEU A 1 226 ? -1.518 -7.549 -7.447 1.00 98.56 226 LEU A CA 1
ATOM 1696 C C . LEU A 1 226 ? -2.240 -8.858 -7.782 1.00 98.56 226 LEU A C 1
ATOM 1698 O O . LEU A 1 226 ? -3.202 -9.203 -7.113 1.00 98.56 226 LEU A O 1
ATOM 1702 N N . LYS A 1 227 ? -1.801 -9.607 -8.798 1.00 98.06 227 LYS A N 1
ATOM 1703 C CA . LYS A 1 227 ? -2.415 -10.910 -9.116 1.00 98.06 227 LYS A CA 1
ATOM 1704 C C . LYS A 1 227 ? -2.269 -11.896 -7.960 1.00 98.06 227 LYS A C 1
ATOM 1706 O O . LYS A 1 227 ? -3.216 -12.607 -7.641 1.00 98.06 227 LYS A O 1
ATOM 1711 N N . SER A 1 228 ? -1.088 -11.931 -7.353 1.00 97.88 228 SER A N 1
ATOM 1712 C CA . SER A 1 228 ? -0.743 -12.904 -6.323 1.00 97.88 228 SER A CA 1
ATOM 1713 C C . SER A 1 228 ? -1.423 -12.635 -4.980 1.00 97.88 228 SER A C 1
ATOM 1715 O O . SER A 1 228 ? -1.575 -13.579 -4.218 1.00 97.88 228 SER A O 1
ATOM 1717 N N . VAL A 1 229 ? -1.867 -11.403 -4.682 1.00 98.12 229 VAL A N 1
ATOM 1718 C CA . VAL A 1 229 ? -2.564 -11.106 -3.413 1.00 98.12 229 VAL A CA 1
ATOM 1719 C C . VAL A 1 229 ? -4.027 -11.566 -3.405 1.00 98.12 229 VAL A C 1
ATOM 1721 O O . VAL A 1 229 ? -4.551 -11.870 -2.338 1.00 98.12 229 VAL A O 1
ATOM 1724 N N . LEU A 1 230 ? -4.690 -11.673 -4.565 1.00 97.81 230 LEU A N 1
ATOM 1725 C CA . LEU A 1 230 ? -6.114 -12.051 -4.644 1.00 97.81 230 LEU A CA 1
ATOM 1726 C C . LEU A 1 230 ? -6.423 -13.387 -3.937 1.00 97.81 230 LEU A C 1
ATOM 1728 O O . LEU A 1 230 ? -7.283 -13.387 -3.056 1.00 97.81 230 LEU A O 1
ATOM 1732 N N . PRO A 1 231 ? -5.686 -14.487 -4.193 1.00 97.06 231 PRO A N 1
ATOM 1733 C CA . PRO A 1 231 ? -5.917 -15.746 -3.487 1.00 97.06 231 PRO A CA 1
ATOM 1734 C C . PRO A 1 231 ? -5.713 -15.651 -1.971 1.00 97.06 231 PRO A C 1
ATOM 1736 O O . PRO A 1 231 ? -6.403 -16.333 -1.216 1.00 97.06 231 PRO A O 1
ATOM 1739 N N . LEU A 1 232 ? -4.797 -14.792 -1.500 1.00 97.81 232 LEU A N 1
ATOM 1740 C CA . LEU A 1 232 ? -4.588 -14.574 -0.062 1.00 97.81 232 LEU A CA 1
ATOM 1741 C C . LEU A 1 232 ? -5.780 -13.846 0.572 1.00 97.81 232 LEU A C 1
ATOM 1743 O O . LEU A 1 232 ? -5.998 -14.006 1.768 1.00 97.81 232 LEU A O 1
ATOM 1747 N N . LEU A 1 233 ? -6.567 -13.107 -0.214 1.00 97.44 233 LEU A N 1
ATOM 1748 C CA . LEU A 1 233 ? -7.838 -12.490 0.186 1.00 97.44 233 LEU A CA 1
ATOM 1749 C C . LEU A 1 233 ? -9.049 -13.418 -0.020 1.00 97.44 233 LEU A C 1
ATOM 1751 O O . LEU A 1 233 ? -10.172 -13.037 0.299 1.00 97.44 233 LEU A O 1
ATOM 1755 N N . GLY A 1 234 ? -8.838 -14.630 -0.545 1.00 96.62 234 GLY A N 1
ATOM 1756 C CA . GLY A 1 234 ? -9.907 -15.584 -0.842 1.00 96.62 234 GLY A CA 1
ATOM 1757 C C . GLY A 1 234 ? -10.682 -15.273 -2.126 1.00 96.62 234 GLY A C 1
ATOM 1758 O O . GLY A 1 234 ? -11.851 -15.652 -2.221 1.00 96.62 234 GLY A O 1
ATOM 1759 N N . LEU A 1 235 ? -10.049 -14.577 -3.080 1.00 94.38 235 LEU A N 1
ATOM 1760 C CA . LEU A 1 235 ? -10.613 -14.172 -4.375 1.00 94.38 235 LEU A CA 1
ATOM 1761 C C . LEU A 1 235 ? -9.992 -14.929 -5.556 1.00 94.38 235 LEU A C 1
ATOM 1763 O O . LEU A 1 235 ? -8.791 -15.282 -5.485 1.00 94.38 235 LEU A O 1
#

Foldseek 3Di:
DVVVVVVVVVVVVVVVVCCPPPVCCVPPPDDDDDDDDDPDDPPPPDPQQDEADALFPDDFPEEEEFEFPDLALVRVLVRVLVVQVVDDEAFTKYWYQYAYPRHGAFPLSNCCRLWVLCVVPPVVQFFDRHKIWMWHDHPQGTKIKIKTFTDPPHDQCNVVVVVVVCQVVTPVQSRDSDRLADWDRWDWDDADPWIKIWIHGPRPQAMWIWGDDPRITMTIRGPVVVNSCNVRSVD